Protein AF-A0A3D4ZIR3-F1 (afdb_monomer)

Radius of gyration: 22.93 Å; Cα contacts (8 Å, |Δi|>4): 174; chains: 1; bounding box: 47×32×75 Å

Nearest PDB structures (foldseek):
  8b4h-assembly1_A  TM=6.926E-01  e=8.843E-07  Geobacillus stearothermophilus
  6voy-assembly1_D  TM=5.384E-01  e=8.248E-02  Saccharolobus solfataricus P2
  8fnp-assembly1_G  TM=4.958E-01  e=1.080E-01  Homo sapiens
  3oyj-assembly1_A-2  TM=5.804E-01  e=3.170E-01  Human spumaretrovirus
  4bac-assembly1_A-2  TM=4.339E-01  e=3.170E-01  Human spumaretrovirus

Secondary structure (DSSP, 8-state):
-HHHHHHHHHHTSB-SEEEE-S-TTTEEE--SSS-PEEPHHHHHHHHHHT-EEEEPPTT-HHHHHHHHHHHHHIIIIIIHHHTTS--SSHHHHHHHHHHHHHHHHSSBPSS-TT-BHHHHIIIIIGGGSBPPPSSPPPPPP----PPPTTSEEE-TTT--EEE--GGGSPPPP---

Foldseek 3Di:
DVVVLVVCVVLQFADQEDEDECDCQFFVDDDPPFDTDGDVQNVLQCVQFVHHYGYDDPPPVPVVVVVVVVVVCCCVQQVVVCVVDDDPDPVVVVVSSVVSVVVQQQQADPVGNVDGNVRCCVVPPSVVGHHGDPDRDDDDDDDDFQQDPVQWTQGPVVRDIDHHPNVSNDDDPPDD

Sequence (176 aa):
ALALKNALDFFRGQTAVVVVDNTKAAILLHTKYEVAQLHSLMEDMSHHYGFTVVAAPPRKPKFKNVVEASVHYSYIDIIAPLRHNQYYSLETLNEGLWEEMGKFNDRPFKEHPEWTRTSLFLQEEAEILRALPDSPYEVRQIAKAQVRKNSHVKCKIDGYYYSVPFHYMREFPANR

Mean predicted aligned error: 9.77 Å

pLDDT: mean 83.22, std 13.87, range [36.06, 96.5]

Solvent-accessible surface area (backbone atoms only — not comparable to full-atom values): 10739 Å² total; per-residue (Å²): 107,69,71,58,51,54,48,33,61,72,68,63,25,39,57,71,62,46,76,39,68,82,41,69,82,44,32,70,44,81,50,100,71,85,60,56,39,55,23,68,71,46,48,54,49,26,65,67,59,64,29,46,81,41,68,54,64,85,94,50,64,76,66,50,52,56,53,52,49,53,53,51,46,46,45,59,60,30,53,48,65,53,72,82,57,89,67,93,46,72,65,59,43,49,54,52,46,52,52,30,42,48,54,55,33,63,40,53,38,91,92,44,67,94,40,23,57,51,56,49,38,63,74,69,46,57,81,74,38,39,73,61,59,96,64,82,89,75,91,79,86,86,71,93,62,70,63,35,98,83,33,34,27,61,41,78,87,83,68,47,75,44,81,48,68,67,87,65,50,74,81,71,81,80,82,126

Structure (mmCIF, N/CA/C/O backbone):
data_AF-A0A3D4ZIR3-F1
#
_entry.id   AF-A0A3D4ZIR3-F1
#
loop_
_atom_site.group_PDB
_atom_site.id
_atom_site.type_symbol
_atom_site.label_atom_id
_atom_site.label_alt_id
_atom_site.label_comp_id
_atom_site.label_asym_id
_atom_site.label_entity_id
_atom_site.label_seq_id
_atom_site.pdbx_PDB_ins_code
_atom_site.Cartn_x
_atom_site.Cartn_y
_atom_site.Cartn_z
_atom_site.occupancy
_atom_site.B_iso_or_equiv
_atom_site.auth_seq_id
_atom_site.auth_comp_id
_atom_site.auth_asym_id
_atom_site.auth_atom_id
_atom_site.pdbx_PDB_model_num
ATOM 1 N N . ALA A 1 1 ? 1.993 1.551 -7.510 1.00 68.81 1 ALA A N 1
ATOM 2 C CA . ALA A 1 1 ? 2.511 0.184 -7.704 1.00 68.81 1 ALA A CA 1
ATOM 3 C C . ALA A 1 1 ? 2.956 -0.437 -6.387 1.00 68.81 1 ALA A C 1
ATOM 5 O O . ALA A 1 1 ? 2.211 -1.243 -5.856 1.00 68.81 1 ALA A O 1
ATOM 6 N N . LEU A 1 2 ? 4.085 -0.015 -5.802 1.00 80.19 2 LEU A N 1
ATOM 7 C CA . LEU A 1 2 ? 4.619 -0.648 -4.587 1.00 80.19 2 LEU A CA 1
ATOM 8 C C . LEU A 1 2 ? 3.653 -0.614 -3.388 1.00 80.19 2 LEU A C 1
ATOM 10 O O . LEU A 1 2 ? 3.451 -1.637 -2.751 1.00 80.19 2 LEU A O 1
ATOM 14 N N . ALA A 1 3 ? 2.991 0.520 -3.137 1.00 84.44 3 ALA A N 1
ATOM 15 C CA . ALA A 1 3 ? 1.990 0.618 -2.070 1.00 84.44 3 ALA A CA 1
ATOM 16 C C . ALA A 1 3 ? 0.804 -0.345 -2.272 1.00 84.44 3 ALA A C 1
ATOM 18 O O . ALA A 1 3 ? 0.374 -0.990 -1.325 1.00 84.44 3 ALA A O 1
ATOM 19 N N . LEU A 1 4 ? 0.317 -0.485 -3.513 1.00 87.81 4 LEU A N 1
ATOM 20 C CA . LEU A 1 4 ? -0.765 -1.419 -3.843 1.00 87.81 4 LEU A CA 1
ATOM 21 C C . LEU A 1 4 ? -0.314 -2.871 -3.661 1.00 87.81 4 LEU A C 1
ATOM 23 O O . LEU A 1 4 ? -1.031 -3.645 -3.046 1.00 87.81 4 LEU A O 1
ATOM 27 N N . LYS A 1 5 ? 0.888 -3.221 -4.135 1.00 89.19 5 LYS A N 1
ATOM 28 C CA . LYS A 1 5 ? 1.487 -4.540 -3.898 1.00 89.19 5 LYS A CA 1
ATOM 29 C C . LYS A 1 5 ? 1.540 -4.850 -2.400 1.00 89.19 5 LYS A C 1
ATOM 31 O O . LYS A 1 5 ? 1.046 -5.886 -1.984 1.00 89.19 5 LYS A O 1
ATOM 36 N N . ASN A 1 6 ? 2.094 -3.942 -1.597 1.00 89.94 6 ASN A N 1
ATOM 37 C CA . ASN A 1 6 ? 2.219 -4.149 -0.155 1.00 89.94 6 ASN A CA 1
ATOM 38 C C . ASN A 1 6 ? 0.849 -4.274 0.531 1.00 89.94 6 ASN A C 1
ATOM 40 O O . ASN A 1 6 ? 0.720 -5.044 1.474 1.00 89.94 6 ASN A O 1
ATOM 44 N N . ALA A 1 7 ? -0.170 -3.553 0.052 1.00 91.19 7 ALA A N 1
ATOM 45 C CA . ALA A 1 7 ? -1.536 -3.695 0.547 1.00 91.19 7 ALA A CA 1
ATOM 46 C C . ALA A 1 7 ? -2.123 -5.077 0.215 1.00 91.19 7 ALA A C 1
ATOM 48 O O . ALA A 1 7 ? -2.651 -5.736 1.103 1.00 91.19 7 ALA A O 1
ATOM 49 N N . LEU A 1 8 ? -1.984 -5.547 -1.029 1.00 91.75 8 LEU A N 1
ATOM 50 C CA . LEU A 1 8 ? -2.408 -6.895 -1.426 1.00 91.75 8 LEU A CA 1
ATOM 51 C C . LEU A 1 8 ? -1.690 -7.971 -0.596 1.00 91.75 8 LEU A C 1
ATOM 53 O O . LEU A 1 8 ? -2.333 -8.878 -0.073 1.00 91.75 8 LEU A O 1
ATOM 57 N N . ASP A 1 9 ? -0.375 -7.825 -0.411 1.00 90.94 9 ASP A N 1
ATOM 58 C CA . ASP A 1 9 ? 0.438 -8.719 0.419 1.00 90.94 9 ASP A CA 1
ATOM 59 C C . ASP A 1 9 ? -0.024 -8.707 1.891 1.00 90.94 9 ASP A C 1
ATOM 61 O O . ASP A 1 9 ? -0.059 -9.761 2.526 1.00 90.94 9 ASP A O 1
ATOM 65 N N . PHE A 1 10 ? -0.407 -7.541 2.431 1.00 92.06 10 PHE A N 1
ATOM 66 C CA . PHE A 1 10 ? -0.932 -7.392 3.794 1.00 92.06 10 PHE A CA 1
ATOM 67 C C . PHE A 1 10 ? -2.275 -8.109 3.977 1.00 92.06 10 PHE A C 1
ATOM 69 O O . PHE A 1 10 ? -2.433 -8.872 4.927 1.00 92.06 10 PHE A O 1
ATOM 76 N N . PHE A 1 11 ? -3.211 -7.924 3.043 1.00 92.50 11 PHE A N 1
ATOM 77 C CA . PHE A 1 11 ? -4.522 -8.583 3.078 1.00 92.50 11 PHE A CA 1
ATOM 78 C C . PHE A 1 11 ? -4.484 -10.052 2.633 1.00 92.50 11 PHE A C 1
ATOM 80 O O . PHE A 1 11 ? -5.492 -10.744 2.743 1.00 92.50 11 PHE A O 1
ATOM 87 N N . ARG A 1 12 ? -3.333 -10.540 2.144 1.00 92.00 12 ARG A N 1
ATOM 88 C CA . ARG A 1 12 ? -3.123 -11.916 1.653 1.00 92.00 12 ARG A CA 1
ATOM 89 C C . ARG A 1 12 ? -4.073 -12.326 0.525 1.00 92.00 12 ARG A C 1
ATOM 91 O O . ARG A 1 12 ? -4.333 -13.510 0.330 1.00 92.00 12 ARG A O 1
ATOM 98 N N . GLY A 1 13 ? -4.547 -11.362 -0.255 1.00 92.12 13 GLY A N 1
ATOM 99 C CA . GLY A 1 13 ? -5.507 -11.619 -1.315 1.00 92.12 13 GLY A CA 1
ATOM 100 C C . GLY A 1 13 ? -5.768 -10.402 -2.191 1.00 92.12 13 GLY A C 1
ATOM 101 O O . GLY A 1 13 ? -5.384 -9.279 -1.863 1.00 92.12 13 GLY A O 1
ATOM 102 N N . GLN A 1 14 ? -6.406 -10.639 -3.335 1.00 91.62 14 GLN A N 1
ATOM 103 C CA . GLN A 1 14 ? -6.753 -9.602 -4.302 1.00 91.62 14 GLN A CA 1
ATOM 104 C C . GLN A 1 14 ? -8.258 -9.485 -4.521 1.00 91.62 14 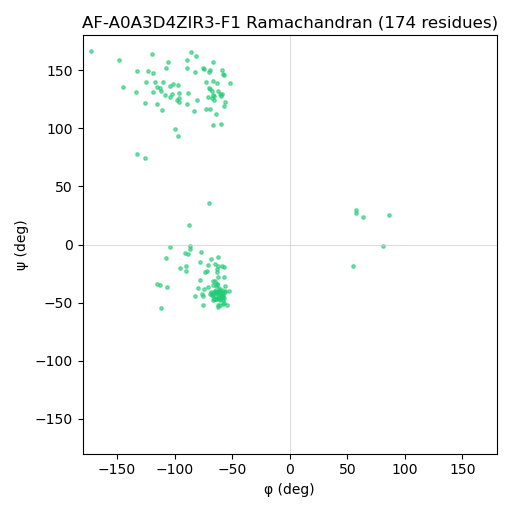GLN A C 1
ATOM 106 O O . GLN A 1 14 ? -9.001 -10.473 -4.503 1.00 91.62 14 GLN A O 1
ATOM 111 N N . THR A 1 15 ? -8.699 -8.260 -4.794 1.00 90.31 15 THR A N 1
ATOM 112 C CA . THR A 1 15 ? -10.087 -7.929 -5.121 1.00 90.31 15 THR A CA 1
ATOM 113 C C . THR A 1 15 ? -10.331 -8.022 -6.626 1.00 90.31 15 THR A C 1
ATOM 115 O O . THR A 1 15 ? -9.413 -7.942 -7.433 1.00 90.31 15 THR A O 1
ATOM 118 N N . ALA A 1 16 ? -11.584 -8.177 -7.054 1.00 88.56 16 ALA A N 1
ATOM 119 C CA . ALA A 1 16 ? -11.904 -8.171 -8.486 1.00 88.56 16 ALA A CA 1
ATOM 120 C C . ALA A 1 16 ? -11.663 -6.798 -9.143 1.00 88.56 16 ALA A C 1
ATOM 122 O O . ALA A 1 16 ? -11.341 -6.718 -10.330 1.00 88.56 16 ALA A O 1
ATOM 123 N N . VAL A 1 17 ? -11.842 -5.723 -8.371 1.00 87.56 17 VAL A N 1
ATOM 124 C CA . VAL A 1 17 ? -11.754 -4.340 -8.838 1.00 87.56 17 VAL A CA 1
ATOM 125 C C . VAL A 1 17 ? -10.910 -3.526 -7.865 1.00 87.56 17 VAL A C 1
ATOM 127 O O . VAL A 1 17 ? -11.146 -3.546 -6.657 1.00 87.56 17 VAL A O 1
ATOM 130 N N . VAL A 1 18 ? -9.959 -2.773 -8.410 1.00 86.75 18 VAL A N 1
ATOM 131 C CA . VAL A 1 18 ? -9.186 -1.760 -7.693 1.00 86.75 18 VAL A CA 1
ATOM 132 C C . VAL A 1 18 ? -9.604 -0.398 -8.221 1.00 86.75 18 VAL A C 1
ATOM 134 O O . VAL A 1 18 ? -9.405 -0.076 -9.394 1.00 86.75 18 VAL A O 1
ATOM 137 N N . VAL A 1 19 ? -10.196 0.412 -7.349 1.00 80.81 19 VAL A N 1
ATOM 138 C CA . VAL A 1 19 ? -10.548 1.790 -7.683 1.00 80.81 19 VAL A CA 1
ATOM 139 C C . VAL A 1 19 ? -9.361 2.682 -7.353 1.00 80.81 19 VAL A C 1
ATOM 141 O O . VAL A 1 19 ? -8.913 2.731 -6.210 1.00 80.81 19 VAL A O 1
ATOM 144 N N . VAL A 1 20 ? -8.848 3.389 -8.352 1.00 77.88 20 VAL A N 1
ATOM 145 C CA . VAL A 1 20 ? -7.744 4.336 -8.183 1.00 77.88 20 VAL A CA 1
ATOM 146 C C . VAL A 1 20 ? -8.253 5.758 -8.354 1.00 77.88 20 VAL A C 1
ATOM 148 O O . VAL A 1 20 ? -9.067 6.047 -9.235 1.00 77.88 20 VAL A O 1
ATOM 151 N N . ASP A 1 21 ? -7.763 6.664 -7.512 1.00 72.25 21 ASP A N 1
ATOM 152 C CA . ASP A 1 21 ? -7.944 8.090 -7.759 1.00 72.25 21 ASP A CA 1
ATOM 153 C C . ASP A 1 21 ? -7.157 8.499 -9.015 1.00 72.25 21 ASP A C 1
ATOM 155 O O . ASP A 1 21 ? -6.179 7.840 -9.383 1.00 72.25 21 ASP A O 1
ATOM 159 N N . ASN A 1 22 ? -7.561 9.599 -9.653 1.00 67.56 22 ASN A N 1
ATOM 160 C CA . ASN A 1 22 ? -7.124 10.086 -10.972 1.00 67.56 22 ASN A CA 1
ATOM 161 C C . ASN A 1 22 ? -5.675 10.619 -11.001 1.00 67.56 22 ASN A C 1
ATOM 163 O O . ASN A 1 22 ? -5.336 11.586 -11.686 1.00 67.56 22 ASN A O 1
ATOM 167 N N . THR A 1 23 ? -4.797 9.993 -10.224 1.00 68.81 23 THR A N 1
ATOM 168 C CA . THR A 1 23 ? -3.369 10.263 -10.160 1.00 68.81 23 THR A CA 1
ATOM 169 C C . THR A 1 23 ? -2.686 9.833 -11.450 1.00 68.81 23 THR A C 1
ATOM 171 O O . THR A 1 23 ? -2.849 8.709 -11.926 1.00 68.81 23 THR A O 1
ATOM 174 N N . LYS A 1 24 ? -1.820 10.709 -11.975 1.00 68.12 24 LYS A N 1
ATOM 175 C CA . LYS A 1 24 ? -1.038 10.455 -13.199 1.00 68.12 24 LYS A CA 1
ATOM 176 C C . LYS A 1 24 ? -0.135 9.217 -13.126 1.00 68.12 24 LYS A C 1
ATOM 178 O O . LYS A 1 24 ? 0.294 8.709 -14.155 1.00 68.12 24 LYS A O 1
ATOM 183 N N . ALA A 1 25 ? 0.155 8.739 -11.916 1.00 63.97 25 ALA A N 1
ATOM 184 C CA . ALA A 1 25 ? 0.915 7.516 -11.676 1.00 63.97 25 ALA A CA 1
ATOM 185 C C . ALA A 1 25 ? 0.130 6.233 -12.015 1.00 63.97 25 ALA A C 1
ATOM 187 O O . ALA A 1 25 ? 0.741 5.194 -12.251 1.00 63.97 25 ALA A O 1
ATOM 188 N N . ALA A 1 26 ? -1.203 6.293 -12.018 1.00 62.78 26 ALA A N 1
ATOM 189 C CA . ALA A 1 26 ? -2.081 5.170 -12.337 1.00 62.78 26 ALA A CA 1
ATOM 190 C C . ALA A 1 26 ? -2.849 5.395 -13.646 1.00 62.78 26 ALA A C 1
ATOM 192 O O . ALA A 1 26 ? -3.056 4.446 -14.399 1.00 62.78 26 ALA A O 1
ATOM 193 N N . ILE A 1 27 ? -3.236 6.642 -13.934 1.00 66.38 27 ILE A N 1
ATOM 194 C CA . ILE A 1 27 ? -4.091 7.000 -15.067 1.00 66.38 27 ILE A CA 1
ATOM 195 C C . ILE A 1 27 ? -3.416 8.069 -15.928 1.00 66.38 27 ILE A C 1
ATOM 197 O O . ILE A 1 27 ? -3.114 9.164 -15.461 1.00 66.38 27 ILE A O 1
ATOM 201 N N . LEU A 1 28 ? -3.205 7.763 -17.207 1.00 64.69 28 LEU A N 1
ATOM 202 C CA . LEU A 1 28 ? -2.603 8.670 -18.184 1.00 64.69 28 LEU A CA 1
ATOM 203 C C . LEU A 1 28 ? -3.622 9.650 -18.771 1.00 64.69 28 LEU A C 1
ATOM 205 O O . LEU A 1 28 ? -3.333 10.840 -18.887 1.00 64.69 28 LEU A O 1
ATOM 209 N N . LEU A 1 29 ? -4.812 9.163 -19.131 1.00 60.81 29 LEU A N 1
ATOM 210 C CA . LEU A 1 29 ? -5.864 9.951 -19.775 1.00 60.81 29 LEU A CA 1
ATOM 211 C C . LEU A 1 29 ? -7.246 9.493 -19.311 1.00 60.81 29 LEU A C 1
ATOM 213 O O . LEU A 1 29 ? -7.547 8.302 -19.305 1.00 60.81 29 LEU A O 1
ATOM 217 N N . HIS A 1 30 ? -8.110 10.462 -19.011 1.00 56.03 30 HIS A N 1
ATOM 218 C CA . HIS A 1 30 ? -9.543 10.237 -18.859 1.00 56.03 30 HIS A CA 1
ATOM 219 C C . HIS A 1 30 ? -10.250 10.579 -20.157 1.00 56.03 30 HIS A C 1
ATOM 221 O O . HIS A 1 30 ? -10.191 11.721 -20.616 1.00 56.03 30 HIS A O 1
ATOM 227 N N . THR A 1 31 ? -10.970 9.620 -20.725 1.00 54.69 31 THR A N 1
ATOM 228 C CA . THR A 1 31 ? -11.983 9.931 -21.729 1.00 54.69 31 THR A CA 1
ATOM 229 C C . THR A 1 31 ? -13.319 10.194 -21.035 1.00 54.69 31 THR A C 1
ATOM 231 O O . THR A 1 31 ? -13.594 9.690 -19.948 1.00 54.69 31 THR A O 1
ATOM 234 N N . LYS A 1 32 ? -14.171 11.015 -21.662 1.00 45.34 32 LYS A N 1
ATOM 235 C CA . LYS A 1 32 ? -15.535 11.320 -21.185 1.00 45.34 32 LYS A CA 1
ATOM 236 C C . LYS A 1 32 ? -16.435 10.065 -21.133 1.00 45.34 32 LYS A C 1
ATOM 238 O O . LYS A 1 32 ? -17.520 10.127 -20.567 1.00 45.34 32 LYS A O 1
ATOM 243 N N . TYR A 1 33 ? -15.957 8.959 -21.709 1.00 48.44 33 TYR A N 1
ATOM 244 C CA . TYR A 1 33 ? -16.616 7.668 -21.864 1.00 48.44 33 TYR A CA 1
ATOM 245 C C . TYR A 1 33 ? -15.721 6.561 -21.277 1.00 48.44 33 TYR A C 1
ATOM 247 O O . TYR A 1 33 ? -15.052 5.842 -22.006 1.00 48.44 33 TYR A O 1
ATOM 255 N N . GLU A 1 34 ? -15.679 6.513 -19.943 1.00 53.53 34 GLU A N 1
ATOM 256 C CA . GLU A 1 34 ? -15.374 5.378 -19.043 1.00 53.53 34 GLU A CA 1
ATOM 257 C C . GLU A 1 34 ? -14.069 4.567 -19.175 1.00 53.53 34 GLU A C 1
ATOM 259 O O . GLU A 1 34 ? -13.663 3.963 -18.184 1.00 53.53 34 GLU A O 1
ATOM 264 N N . VAL A 1 35 ? -13.336 4.599 -20.288 1.00 53.97 35 VAL A N 1
ATOM 265 C CA . VAL A 1 35 ? -12.061 3.880 -20.410 1.00 53.97 35 VAL A CA 1
ATOM 266 C C . VAL A 1 35 ? -10.920 4.852 -20.132 1.00 53.97 35 VAL A C 1
ATOM 268 O O . VAL A 1 35 ? -10.465 5.605 -21.002 1.00 53.97 35 VAL A O 1
ATOM 271 N N . ALA A 1 36 ? -10.492 4.884 -18.871 1.00 61.50 36 ALA A N 1
ATOM 272 C CA . ALA A 1 36 ? -9.254 5.540 -18.483 1.00 61.50 36 ALA A CA 1
ATOM 273 C C . ALA A 1 36 ? -8.075 4.780 -19.106 1.00 61.50 36 ALA A C 1
ATOM 275 O O . ALA A 1 36 ? -7.965 3.567 -18.944 1.00 61.50 36 ALA A O 1
ATOM 276 N N . GLN A 1 37 ? -7.188 5.480 -19.813 1.00 70.38 37 GLN A N 1
ATOM 277 C CA . GLN A 1 37 ? -5.932 4.869 -20.242 1.00 70.38 37 GLN A CA 1
ATOM 278 C C . GLN A 1 37 ? -5.045 4.721 -19.016 1.00 7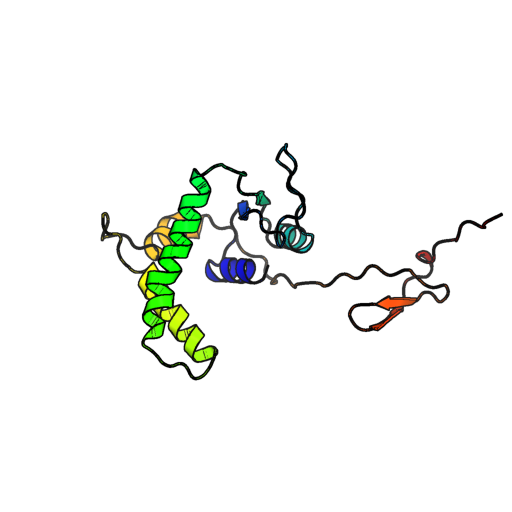0.38 37 GLN A C 1
ATOM 280 O O . GLN A 1 37 ? -4.676 5.719 -18.388 1.00 70.38 37 GLN A O 1
ATOM 285 N N . LEU A 1 38 ? -4.727 3.481 -18.667 1.00 75.69 38 LEU A N 1
ATOM 286 C CA . LEU A 1 38 ? -3.868 3.179 -17.537 1.00 75.69 38 LEU A CA 1
ATOM 287 C C . LEU A 1 38 ? -2.414 3.486 -17.880 1.00 75.69 38 LEU A C 1
ATOM 289 O O . LEU A 1 38 ? -1.977 3.408 -19.027 1.00 75.69 38 LEU A O 1
ATOM 293 N N . HIS A 1 39 ? -1.647 3.834 -16.856 1.00 82.81 39 HIS A N 1
ATOM 294 C CA . HIS A 1 39 ? -0.199 3.787 -16.955 1.00 82.81 39 HIS A CA 1
ATOM 295 C C . HIS A 1 39 ? 0.233 2.328 -17.175 1.00 82.81 39 HIS A C 1
ATOM 297 O O . HIS A 1 39 ? -0.291 1.445 -16.500 1.00 82.81 39 HIS A O 1
ATOM 303 N N . SER A 1 40 ? 1.209 2.068 -18.052 1.00 80.62 40 SER A N 1
ATOM 304 C CA . SER A 1 40 ? 1.623 0.698 -18.422 1.00 80.62 40 SER A CA 1
ATOM 305 C C . SER A 1 40 ? 1.954 -0.174 -17.208 1.00 80.62 40 SER A C 1
ATOM 307 O O . SER A 1 40 ? 1.547 -1.319 -17.122 1.00 80.62 40 SER A O 1
ATOM 309 N N . LEU A 1 41 ? 2.614 0.412 -16.207 1.00 83.56 41 LEU A N 1
ATOM 310 C CA . LEU A 1 41 ? 2.884 -0.242 -14.923 1.00 83.56 41 LEU A CA 1
ATOM 311 C C . LEU A 1 41 ? 1.614 -0.743 -14.209 1.00 83.56 41 LEU A C 1
ATOM 313 O O . LEU A 1 41 ? 1.627 -1.801 -13.593 1.00 83.56 41 LEU A O 1
ATOM 317 N N . MET A 1 42 ? 0.536 0.043 -14.235 1.00 85.38 42 MET A N 1
ATOM 318 C CA . MET A 1 42 ? -0.731 -0.304 -13.592 1.00 85.38 42 MET A CA 1
ATOM 319 C C . MET A 1 42 ? -1.481 -1.371 -14.395 1.00 85.38 42 MET A C 1
ATOM 321 O O . MET A 1 42 ? -2.053 -2.282 -13.806 1.00 85.38 42 MET A O 1
ATOM 325 N N . GLU A 1 43 ? -1.430 -1.279 -15.724 1.00 87.00 43 GLU A N 1
ATOM 326 C CA . GLU A 1 43 ? -1.954 -2.301 -16.633 1.00 87.00 43 GLU A CA 1
ATOM 327 C C . GLU A 1 43 ? -1.247 -3.650 -16.416 1.00 87.00 43 GLU A C 1
ATOM 329 O O . GLU A 1 43 ? -1.903 -4.646 -16.115 1.00 87.00 43 GLU A O 1
ATOM 334 N N . ASP A 1 44 ? 0.088 -3.672 -16.434 1.00 88.25 44 ASP A N 1
ATOM 335 C CA . ASP A 1 44 ? 0.888 -4.875 -16.184 1.00 88.25 44 ASP A CA 1
ATOM 336 C C . ASP A 1 44 ? 0.599 -5.493 -14.804 1.00 88.25 44 ASP A C 1
ATOM 338 O O . ASP A 1 44 ? 0.441 -6.708 -14.686 1.00 88.25 44 ASP A O 1
ATOM 342 N N . MET A 1 45 ? 0.492 -4.668 -13.754 1.00 89.06 45 MET A N 1
ATOM 343 C CA . MET A 1 45 ? 0.115 -5.141 -12.416 1.00 89.06 45 MET A CA 1
ATOM 344 C C . MET A 1 45 ? -1.288 -5.751 -12.392 1.00 89.06 45 MET A C 1
ATOM 346 O O . MET A 1 45 ? -1.492 -6.777 -11.747 1.00 89.06 45 MET A O 1
ATOM 350 N N . SER A 1 46 ? -2.245 -5.123 -13.077 1.00 89.81 46 SER A N 1
ATOM 351 C CA . SER A 1 46 ? -3.628 -5.598 -13.143 1.00 89.81 46 SER A CA 1
ATOM 352 C C . SER A 1 46 ? -3.717 -6.978 -13.798 1.00 89.81 46 SER A C 1
ATOM 354 O O . SER A 1 46 ? -4.383 -7.866 -13.270 1.00 89.81 46 SER A O 1
ATOM 356 N N . HIS A 1 47 ? -2.940 -7.209 -14.862 1.00 90.00 47 HIS A N 1
ATOM 357 C CA . HIS A 1 47 ? -2.818 -8.517 -15.502 1.00 90.00 47 HIS A CA 1
ATOM 358 C C . HIS A 1 47 ? -2.114 -9.550 -14.618 1.00 90.00 47 HIS A C 1
ATOM 360 O O . HIS A 1 47 ? -2.558 -10.693 -14.568 1.00 90.00 47 HIS A O 1
ATOM 366 N N . HIS A 1 48 ? -1.042 -9.164 -13.917 1.00 90.62 48 HIS A N 1
ATOM 367 C CA . HIS A 1 48 ? -0.302 -10.074 -13.034 1.00 90.62 48 HIS A CA 1
ATOM 368 C C . HIS A 1 48 ? -1.161 -10.584 -11.878 1.00 90.62 48 HIS A C 1
ATOM 370 O O . HIS A 1 48 ? -1.176 -11.778 -11.604 1.00 90.62 48 HIS A O 1
ATOM 376 N N . TYR A 1 49 ? -1.878 -9.685 -11.204 1.00 90.38 49 TYR A N 1
ATOM 377 C CA . TYR A 1 49 ? -2.673 -10.029 -10.022 1.00 90.38 49 TYR A CA 1
ATOM 378 C C . TYR A 1 49 ? -4.114 -10.447 -10.343 1.00 90.38 49 TYR A C 1
ATOM 380 O O . TYR A 1 49 ? -4.735 -11.105 -9.516 1.00 90.38 49 TYR A O 1
ATOM 388 N N . GLY A 1 50 ? -4.641 -10.115 -11.527 1.00 89.12 50 GLY A N 1
ATOM 389 C CA . GLY A 1 50 ? -5.978 -10.529 -11.968 1.00 89.12 50 GLY A CA 1
ATOM 390 C C . GLY A 1 50 ? -7.127 -9.611 -11.529 1.00 89.12 50 GLY A C 1
ATOM 391 O O . GLY A 1 50 ? -8.276 -10.066 -11.445 1.00 89.12 50 GLY A O 1
ATOM 392 N N . PHE A 1 51 ? -6.845 -8.327 -11.281 1.00 90.25 51 PHE A N 1
ATOM 393 C CA . PHE A 1 51 ? -7.855 -7.314 -10.954 1.00 90.25 51 PHE A CA 1
ATOM 394 C C . PHE A 1 51 ? -8.112 -6.365 -12.124 1.00 90.25 51 PHE A C 1
ATOM 396 O O . PHE A 1 51 ? -7.260 -6.150 -12.978 1.00 90.25 51 PHE A O 1
ATOM 403 N N . THR A 1 52 ? -9.285 -5.735 -12.141 1.00 88.38 52 THR A N 1
ATOM 404 C CA . THR A 1 52 ? -9.592 -4.634 -13.068 1.00 88.38 52 THR A CA 1
ATOM 405 C C . THR A 1 52 ? -9.372 -3.293 -12.382 1.00 88.38 52 THR A C 1
ATOM 407 O O . THR A 1 52 ? -9.783 -3.106 -11.238 1.00 88.38 52 THR A O 1
ATOM 410 N N . VAL A 1 53 ? -8.755 -2.337 -13.076 1.00 84.56 53 VAL A N 1
ATOM 411 C CA . VAL A 1 53 ? -8.560 -0.981 -12.546 1.00 84.56 53 VAL A CA 1
ATOM 412 C C . VAL A 1 53 ? -9.658 -0.064 -13.045 1.00 84.56 53 VAL A C 1
ATOM 414 O O . VAL A 1 53 ? -9.872 0.069 -14.248 1.00 84.56 53 VAL A O 1
ATOM 417 N N . VAL A 1 54 ? -10.328 0.603 -12.111 1.00 82.00 54 VAL A N 1
ATOM 418 C CA . VAL A 1 54 ? -11.373 1.580 -12.413 1.00 82.00 54 VAL A CA 1
ATOM 419 C C . VAL A 1 54 ? -10.954 2.939 -11.873 1.00 82.00 54 VAL A C 1
ATOM 421 O O . VAL A 1 54 ? -10.548 3.079 -10.722 1.00 82.00 54 VAL A O 1
ATOM 424 N N . ALA A 1 55 ? -11.063 3.959 -12.715 1.00 76.12 55 ALA A N 1
ATOM 425 C CA . ALA A 1 55 ? -10.876 5.336 -12.293 1.00 76.12 55 ALA A CA 1
ATOM 426 C C . ALA A 1 55 ? -12.033 5.806 -11.407 1.00 76.12 55 ALA A C 1
ATOM 428 O O . ALA A 1 55 ? -13.203 5.632 -11.763 1.00 76.12 55 ALA A O 1
ATOM 429 N N . ALA A 1 56 ? -11.722 6.483 -10.303 1.00 70.75 56 ALA A N 1
ATOM 430 C CA . ALA A 1 56 ? -12.737 7.167 -9.518 1.00 70.75 56 ALA A CA 1
ATOM 431 C C . ALA A 1 56 ? -13.454 8.227 -10.390 1.00 70.75 56 ALA A C 1
ATOM 433 O O . ALA A 1 56 ? -12.799 9.069 -11.022 1.00 70.75 56 ALA A O 1
ATOM 434 N N . PRO A 1 57 ? -14.801 8.222 -10.453 1.00 64.94 57 PRO A N 1
ATOM 435 C CA . PRO A 1 57 ? -15.521 9.113 -11.347 1.00 64.94 57 PRO A CA 1
ATOM 436 C C . PRO A 1 57 ? -15.237 10.588 -11.014 1.00 64.94 57 PRO A C 1
ATOM 438 O O . PRO A 1 57 ? -15.397 11.003 -9.858 1.00 64.94 57 PRO A O 1
ATOM 441 N N . PRO A 1 58 ? -14.865 11.417 -12.009 1.00 59.72 58 PRO A N 1
ATOM 442 C CA . PRO A 1 58 ? -14.604 12.827 -11.770 1.00 59.72 58 PRO A CA 1
ATOM 443 C C . PRO A 1 58 ? -15.880 13.512 -11.271 1.00 59.72 58 PRO A C 1
ATOM 445 O O . PRO A 1 58 ? -16.952 13.366 -11.856 1.00 59.72 58 PRO A O 1
ATOM 448 N N . ARG A 1 59 ? -15.755 14.294 -10.191 1.00 58.69 59 ARG A N 1
ATOM 449 C CA . ARG A 1 59 ? -16.841 15.104 -9.604 1.00 58.69 59 ARG A CA 1
ATOM 450 C C . ARG A 1 59 ? -18.033 14.306 -9.048 1.00 58.69 59 ARG A C 1
ATOM 452 O O . ARG A 1 59 ? -19.112 14.871 -8.897 1.00 58.69 59 ARG A O 1
ATOM 459 N N . LYS A 1 60 ? -17.855 13.027 -8.687 1.00 60.12 60 LYS A N 1
ATOM 460 C CA . LYS A 1 60 ? -18.826 12.296 -7.852 1.00 60.12 60 LYS A CA 1
ATOM 461 C C . LYS A 1 60 ? -18.341 12.255 -6.391 1.00 60.12 60 LYS A C 1
ATOM 463 O O . LYS A 1 60 ? -17.513 11.412 -6.058 1.00 60.12 60 LYS A O 1
ATOM 468 N N . PRO A 1 61 ? -18.856 13.131 -5.506 1.00 56.81 61 PRO A N 1
ATOM 469 C CA . PRO A 1 61 ? -18.332 13.305 -4.146 1.00 56.81 61 PRO A CA 1
ATOM 470 C C . PRO A 1 61 ? -18.453 12.061 -3.252 1.00 56.81 61 PRO A C 1
ATOM 472 O O . PRO A 1 61 ? -17.662 11.895 -2.332 1.00 56.81 61 PRO A O 1
ATOM 475 N N . LYS A 1 62 ? -19.388 11.143 -3.541 1.00 60.56 62 LYS A N 1
ATOM 476 C CA . LYS A 1 62 ? -19.670 9.982 -2.676 1.00 60.56 62 LYS A CA 1
ATOM 477 C C . LYS A 1 62 ? -18.455 9.078 -2.425 1.00 60.56 62 LYS A C 1
ATOM 479 O O . LYS A 1 62 ? -18.223 8.698 -1.287 1.00 60.56 62 LYS A O 1
ATOM 484 N N . PHE A 1 63 ? -17.676 8.764 -3.460 1.00 59.47 63 PHE A N 1
ATOM 485 C CA . PHE A 1 63 ? -16.492 7.903 -3.318 1.00 59.47 63 PHE A CA 1
ATOM 486 C C . PHE A 1 63 ? -15.295 8.650 -2.730 1.00 59.47 63 PHE A C 1
ATOM 488 O O . PHE A 1 63 ? -14.484 8.072 -2.013 1.00 59.47 63 PHE A O 1
ATOM 495 N N . LYS A 1 64 ? -15.210 9.952 -3.003 1.00 67.06 64 LYS A N 1
ATOM 496 C CA . LYS A 1 64 ? -14.111 10.799 -2.549 1.00 67.06 64 LYS A CA 1
ATOM 497 C C . LYS A 1 64 ? -14.133 11.001 -1.034 1.00 67.06 64 LYS A C 1
ATOM 499 O O . LYS A 1 64 ? -13.092 10.887 -0.400 1.00 67.06 64 LYS A O 1
ATOM 504 N N . ASN A 1 65 ? -15.317 11.191 -0.456 1.00 69.25 65 ASN A N 1
ATOM 505 C CA . ASN A 1 65 ? -15.468 11.422 0.980 1.00 69.25 65 ASN A CA 1
ATOM 506 C C . ASN A 1 65 ? -14.970 10.243 1.831 1.00 69.25 65 ASN A C 1
ATOM 508 O O . ASN A 1 65 ? -14.372 10.466 2.877 1.00 69.25 65 ASN A O 1
ATOM 512 N N . VAL A 1 66 ? -15.190 8.999 1.385 1.00 72.81 66 VAL A N 1
ATOM 513 C CA . VAL A 1 66 ? -14.721 7.804 2.111 1.00 72.81 66 VAL A CA 1
ATOM 514 C C . VAL A 1 66 ? -13.197 7.746 2.104 1.00 72.81 66 VAL A C 1
ATOM 516 O O . VAL A 1 66 ? -12.591 7.601 3.159 1.00 72.81 66 VAL A O 1
ATOM 519 N N . VAL A 1 67 ? -12.573 7.934 0.936 1.00 72.56 67 VAL A N 1
ATOM 520 C CA . VAL A 1 67 ? -11.107 7.929 0.805 1.00 72.56 67 VAL A CA 1
ATOM 521 C C . VAL A 1 67 ? -10.480 9.051 1.633 1.00 72.56 67 VAL A C 1
ATOM 523 O O . VAL A 1 67 ? -9.530 8.807 2.373 1.00 72.56 67 VAL A O 1
ATOM 526 N N . GLU A 1 68 ? -11.019 10.268 1.554 1.00 79.25 68 GLU A N 1
ATOM 527 C CA . GLU A 1 68 ? -10.514 11.412 2.321 1.00 79.25 68 GLU A CA 1
ATOM 528 C C . GLU A 1 68 ? -10.658 11.204 3.830 1.00 79.25 68 GLU A C 1
ATOM 530 O O . GLU A 1 68 ? -9.717 11.483 4.572 1.00 79.25 68 GLU A O 1
ATOM 535 N N . ALA A 1 69 ? -11.791 10.660 4.285 1.00 83.81 69 ALA A N 1
ATOM 536 C CA . ALA A 1 69 ? -11.995 10.326 5.689 1.00 83.81 69 ALA A CA 1
ATOM 537 C C . ALA A 1 69 ? -11.012 9.246 6.159 1.00 83.81 69 ALA A C 1
ATOM 539 O O . ALA A 1 69 ? -10.379 9.413 7.198 1.00 83.81 69 ALA A O 1
ATOM 540 N N . SER A 1 70 ? -10.821 8.172 5.387 1.00 83.06 70 SER A N 1
ATOM 541 C CA . SER A 1 70 ? -9.847 7.123 5.709 1.00 83.06 70 SER A CA 1
ATOM 542 C C . SER A 1 70 ? -8.429 7.677 5.820 1.00 83.06 70 SER A C 1
ATOM 544 O O . SER A 1 70 ? -7.743 7.394 6.797 1.00 83.06 70 SER A O 1
ATOM 546 N N . VAL A 1 71 ? -8.003 8.518 4.871 1.00 85.69 71 VAL A N 1
ATOM 547 C CA . VAL A 1 71 ? -6.692 9.184 4.930 1.00 85.69 71 VAL A CA 1
ATOM 548 C C . VAL A 1 71 ? -6.592 10.061 6.176 1.00 85.69 71 VAL A C 1
ATOM 550 O O . VAL A 1 71 ? -5.602 9.987 6.901 1.00 85.69 71 VAL A O 1
ATOM 553 N N . HIS A 1 72 ? -7.620 10.863 6.454 1.00 90.19 72 HIS A N 1
ATOM 554 C CA . HIS A 1 72 ? -7.670 11.724 7.630 1.00 90.19 72 HIS A CA 1
ATOM 555 C C . HIS A 1 72 ? -7.521 10.934 8.939 1.00 90.19 72 HIS A C 1
ATOM 557 O O . HIS A 1 72 ? -6.708 11.310 9.785 1.00 90.19 72 HIS A O 1
ATOM 563 N N . TYR A 1 73 ? -8.235 9.814 9.083 1.00 90.69 73 TYR A N 1
ATOM 564 C CA . TYR A 1 73 ? -8.115 8.947 10.256 1.00 90.69 73 TYR A CA 1
ATOM 565 C C . TYR A 1 73 ? -6.730 8.312 10.365 1.00 90.69 73 TYR A C 1
ATOM 567 O O . TYR A 1 73 ? -6.159 8.329 11.448 1.00 90.69 73 TYR A O 1
ATOM 575 N N . SER A 1 74 ? -6.122 7.858 9.265 1.00 90.56 74 SER A N 1
ATOM 576 C CA . SER A 1 74 ? -4.742 7.356 9.304 1.00 90.56 74 SER A CA 1
ATOM 577 C C . SER A 1 74 ? -3.755 8.415 9.810 1.00 90.56 74 SER A C 1
ATOM 579 O O . SER A 1 74 ? -2.856 8.110 10.592 1.00 90.56 74 SER A O 1
ATOM 581 N N . TYR A 1 75 ? -3.929 9.684 9.427 1.00 93.56 75 TYR A N 1
ATOM 582 C CA . TYR A 1 75 ? -3.092 10.763 9.958 1.00 93.56 75 TYR A CA 1
ATOM 583 C C . TYR A 1 75 ? -3.287 10.968 11.460 1.00 93.56 75 TYR A C 1
ATOM 585 O O . TYR A 1 75 ? -2.303 11.091 12.186 1.00 93.56 75 TYR A O 1
ATOM 593 N N . I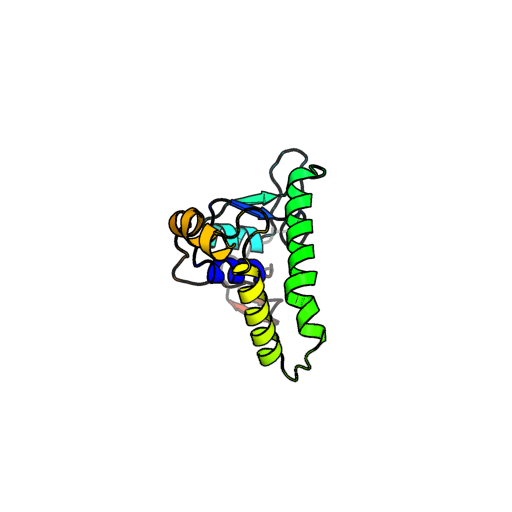LE A 1 76 ? -4.532 11.024 11.930 1.00 94.94 76 ILE A N 1
ATOM 594 C CA . ILE A 1 76 ? -4.832 11.353 13.328 1.00 94.94 76 ILE A CA 1
ATOM 595 C C . ILE A 1 76 ? -4.542 10.187 14.266 1.00 94.94 76 ILE A C 1
ATOM 597 O O . ILE A 1 76 ? -3.978 10.400 15.335 1.00 94.94 76 ILE A O 1
ATOM 601 N N . ASP A 1 77 ? -4.943 8.981 13.890 1.00 94.12 77 ASP A N 1
ATOM 602 C CA . ASP A 1 77 ? -4.951 7.831 14.785 1.00 94.12 77 ASP A CA 1
ATOM 603 C C . ASP A 1 77 ? -3.696 6.967 14.679 1.00 94.12 77 ASP A C 1
ATOM 605 O O . ASP A 1 77 ? -3.420 6.232 15.618 1.00 94.12 77 ASP A O 1
ATOM 609 N N . ILE A 1 78 ? -2.942 7.061 13.576 1.00 94.81 78 ILE A N 1
ATOM 610 C CA . ILE A 1 78 ? -1.715 6.275 13.374 1.00 94.81 78 ILE A CA 1
ATOM 611 C C . ILE A 1 78 ? -0.487 7.181 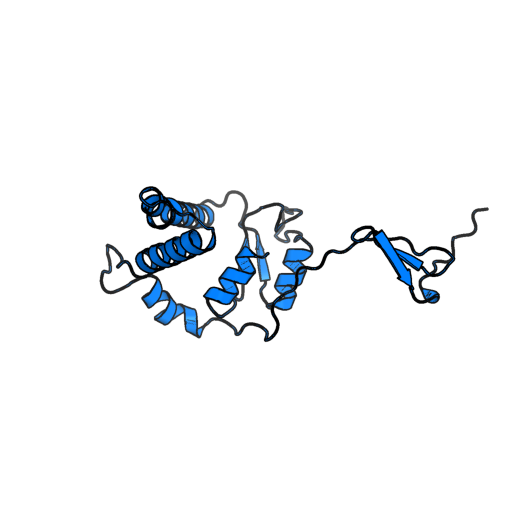13.392 1.00 94.81 78 ILE A C 1
ATOM 613 O O . ILE A 1 78 ? 0.428 6.974 14.179 1.00 94.81 78 ILE A O 1
ATOM 617 N N . ILE A 1 79 ? -0.454 8.218 12.549 1.00 94.88 79 ILE A N 1
ATOM 618 C CA . ILE A 1 79 ? 0.747 9.059 12.408 1.00 94.88 79 ILE A CA 1
ATOM 619 C C . ILE A 1 79 ? 0.898 10.012 13.596 1.00 94.88 79 ILE A C 1
ATOM 621 O O . ILE A 1 79 ? 2.001 10.209 14.103 1.00 94.88 79 ILE A O 1
ATOM 625 N N . ALA A 1 80 ? -0.194 10.628 14.050 1.00 95.62 80 ALA A N 1
ATOM 626 C CA . ALA A 1 80 ? -0.111 11.641 15.088 1.00 95.62 80 ALA A CA 1
ATOM 627 C C . ALA A 1 80 ? 0.448 11.092 16.416 1.00 95.62 80 ALA A C 1
ATOM 629 O O . ALA A 1 80 ? 1.277 11.797 16.991 1.00 95.62 80 ALA A O 1
ATOM 630 N N . PRO A 1 81 ? 0.063 9.910 16.937 1.00 94.69 81 PRO A N 1
ATOM 631 C CA . PRO A 1 81 ? 0.635 9.360 18.171 1.00 94.69 81 PRO A CA 1
ATOM 632 C C . PRO A 1 81 ? 2.161 9.214 18.135 1.00 94.69 81 PRO A C 1
ATOM 634 O O . PRO A 1 81 ? 2.825 9.521 19.124 1.00 94.69 81 PRO A O 1
ATOM 637 N N . LEU A 1 82 ? 2.727 8.865 16.973 1.00 94.56 82 LEU A N 1
ATOM 638 C CA . LEU A 1 82 ? 4.171 8.677 16.791 1.00 94.56 82 LEU A CA 1
ATOM 639 C C . LEU A 1 82 ? 4.986 9.955 17.028 1.00 94.56 82 LEU A C 1
ATOM 641 O O . LEU A 1 82 ? 6.170 9.868 17.339 1.00 94.56 82 LEU A O 1
ATOM 645 N N . ARG A 1 83 ? 4.372 11.146 16.935 1.00 92.56 83 ARG A N 1
ATOM 646 C CA . ARG A 1 83 ? 5.055 12.440 17.147 1.00 92.56 83 ARG A CA 1
ATOM 647 C C . ARG A 1 83 ? 5.623 12.619 18.557 1.00 92.56 83 ARG A C 1
ATOM 649 O O . ARG A 1 83 ? 6.434 13.514 18.773 1.00 92.56 83 ARG A O 1
ATOM 656 N N . HIS A 1 84 ? 5.143 11.823 19.511 1.00 90.38 84 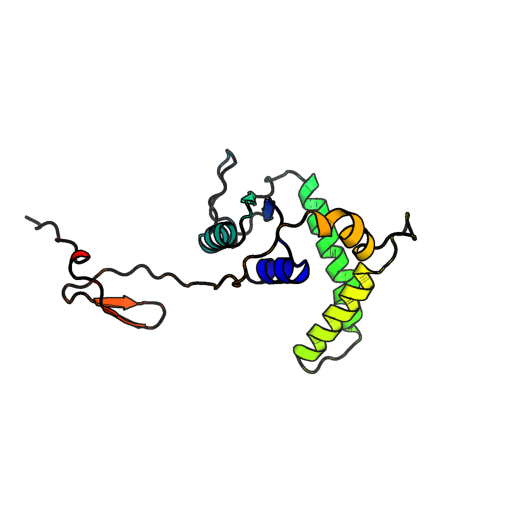HIS A N 1
ATOM 657 C CA . HIS A 1 84 ? 5.580 11.863 20.906 1.00 90.38 84 HIS A CA 1
ATOM 658 C C . HIS A 1 84 ? 6.788 10.961 21.174 1.00 90.38 84 HIS A C 1
ATOM 660 O O . HIS A 1 84 ? 7.372 11.038 22.251 1.00 90.38 84 HIS A O 1
ATOM 666 N N . ASN A 1 85 ? 7.184 10.149 20.192 1.00 90.38 85 ASN A N 1
ATOM 667 C CA . ASN A 1 85 ? 8.323 9.247 20.269 1.00 90.38 85 ASN A CA 1
ATOM 668 C C . ASN A 1 85 ? 9.479 9.765 19.402 1.00 90.38 85 ASN A C 1
ATOM 670 O O . ASN A 1 85 ? 9.276 10.445 18.395 1.00 90.38 85 ASN A O 1
ATOM 674 N N . GLN A 1 86 ? 10.710 9.421 19.781 1.00 92.56 86 GLN A N 1
ATOM 675 C CA . GLN A 1 86 ? 11.892 9.648 18.951 1.00 92.56 86 GLN A CA 1
ATOM 676 C C . GLN A 1 86 ? 12.330 8.327 18.329 1.00 92.56 86 GLN A C 1
ATOM 678 O O . GLN A 1 86 ? 12.551 7.348 19.037 1.00 92.56 86 GLN A O 1
ATOM 683 N N . TYR A 1 87 ? 12.479 8.322 17.009 1.00 94.00 87 TYR A N 1
ATOM 684 C CA . TYR A 1 87 ? 12.948 7.169 16.249 1.00 94.00 87 TYR A CA 1
ATOM 685 C C . TYR A 1 87 ? 14.327 7.473 15.676 1.00 94.00 87 TYR A C 1
ATOM 687 O O . TYR A 1 87 ? 14.541 8.530 15.082 1.00 94.00 87 TYR A O 1
ATOM 695 N N . TYR A 1 88 ? 15.257 6.536 15.842 1.00 94.62 88 TYR A N 1
ATOM 696 C CA . TYR A 1 88 ? 16.642 6.680 15.377 1.00 94.62 88 TYR A CA 1
ATOM 697 C C . TYR A 1 88 ? 16.930 5.860 14.112 1.00 94.62 88 TYR A C 1
ATOM 699 O O . TYR A 1 88 ? 18.033 5.918 13.572 1.00 94.62 88 TYR A O 1
ATOM 707 N N . SER A 1 89 ? 15.944 5.106 13.617 1.00 96.12 89 SER A N 1
ATOM 708 C CA . SER A 1 89 ? 16.031 4.351 12.368 1.00 96.12 89 SER A CA 1
ATOM 709 C C . SER A 1 89 ? 14.668 4.260 11.680 1.00 96.12 89 SER A C 1
ATOM 711 O O . SER A 1 89 ? 13.621 4.393 12.312 1.00 96.12 89 SER A O 1
ATOM 713 N N . LEU A 1 90 ? 14.676 4.003 10.370 1.00 94.69 90 LEU A N 1
ATOM 714 C CA . LEU A 1 90 ? 13.441 3.733 9.625 1.00 94.69 90 LEU A CA 1
ATOM 715 C C . LEU A 1 90 ? 12.764 2.437 10.081 1.00 94.69 90 LEU A C 1
ATOM 717 O O . LEU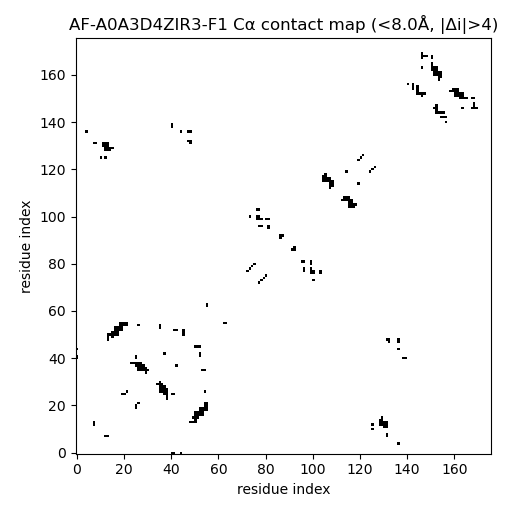 A 1 90 ? 11.546 2.339 10.037 1.00 94.69 90 LEU A O 1
ATOM 721 N N . GLU A 1 91 ? 13.548 1.455 10.517 1.00 96.06 91 GLU A N 1
ATOM 722 C CA . GLU A 1 91 ? 13.047 0.181 11.033 1.00 96.06 91 GLU A CA 1
ATOM 723 C C . GLU A 1 91 ? 12.196 0.390 12.287 1.00 96.06 91 GLU A C 1
ATOM 725 O O . GLU A 1 91 ? 11.019 0.043 12.283 1.00 96.06 91 GLU A O 1
ATOM 730 N N . THR A 1 92 ? 12.737 1.084 13.291 1.00 95.69 92 THR A N 1
ATOM 731 C CA . THR A 1 92 ? 12.009 1.389 14.535 1.00 95.69 92 THR A CA 1
ATOM 732 C C . THR A 1 92 ? 10.782 2.273 14.293 1.00 95.69 92 THR A C 1
ATOM 734 O O . THR A 1 92 ? 9.752 2.106 14.943 1.00 95.69 92 THR A O 1
ATOM 737 N N . LEU A 1 93 ? 10.846 3.191 13.320 1.00 95.75 93 LEU A N 1
ATOM 738 C CA . LEU A 1 93 ? 9.679 3.970 12.901 1.00 95.75 93 LEU A CA 1
ATOM 739 C C . LEU A 1 93 ? 8.600 3.087 12.253 1.00 95.75 93 LEU A C 1
ATOM 741 O O . LEU A 1 93 ? 7.416 3.268 12.532 1.00 95.75 93 LEU A O 1
ATOM 745 N N . ASN A 1 94 ? 8.992 2.141 11.396 1.00 94.94 94 ASN A N 1
ATOM 746 C CA . ASN A 1 94 ? 8.060 1.204 10.770 1.00 94.94 94 ASN A CA 1
ATOM 747 C C . ASN A 1 94 ? 7.402 0.290 11.809 1.00 94.94 94 ASN A C 1
ATOM 749 O O . ASN A 1 94 ? 6.204 0.048 11.714 1.00 94.94 94 ASN A O 1
ATOM 753 N N . GLU A 1 95 ? 8.148 -0.185 12.808 1.00 95.50 95 GLU A N 1
ATOM 754 C CA . GLU A 1 95 ? 7.591 -0.944 13.935 1.00 95.50 95 GLU A CA 1
ATOM 755 C C . GLU A 1 95 ? 6.524 -0.133 14.679 1.00 95.50 95 GLU A C 1
ATOM 757 O O . GLU A 1 95 ? 5.409 -0.618 14.871 1.00 95.50 95 GLU A O 1
ATOM 762 N N . GLY A 1 96 ? 6.818 1.132 15.002 1.00 96.00 96 GLY A N 1
ATOM 763 C CA . GLY A 1 96 ? 5.842 2.033 15.619 1.00 96.00 96 GLY A CA 1
ATOM 764 C C . GLY A 1 96 ? 4.600 2.254 14.747 1.00 96.00 96 GLY A C 1
ATOM 765 O O . GLY A 1 96 ? 3.478 2.236 15.250 1.00 96.00 96 GLY A O 1
ATOM 766 N N . LEU A 1 97 ? 4.775 2.407 13.430 1.00 95.06 97 LEU A N 1
ATOM 767 C CA . LEU A 1 97 ? 3.659 2.498 12.482 1.00 95.06 97 LEU A CA 1
ATOM 768 C C . LEU A 1 97 ? 2.779 1.242 12.508 1.00 95.06 97 LEU A C 1
ATOM 770 O O . LEU A 1 97 ? 1.555 1.371 12.519 1.00 95.06 97 LEU A O 1
ATOM 774 N N . TRP A 1 98 ? 3.376 0.047 12.527 1.00 95.56 98 TRP A N 1
ATOM 775 C CA . TRP A 1 98 ? 2.630 -1.213 12.613 1.00 95.56 98 TRP A CA 1
ATOM 776 C C . TRP A 1 98 ? 1.864 -1.336 13.928 1.00 95.56 98 TRP A C 1
ATOM 778 O O . TRP A 1 98 ? 0.710 -1.763 13.915 1.00 95.56 98 TRP A O 1
ATOM 788 N N . GLU A 1 99 ? 2.470 -0.925 15.041 1.00 96.31 99 GLU A N 1
ATOM 789 C CA . GLU A 1 99 ? 1.827 -0.943 16.354 1.00 96.31 99 GLU A CA 1
ATOM 790 C C . GLU A 1 99 ? 0.592 -0.028 16.388 1.00 96.31 99 GLU A C 1
ATOM 792 O O . GLU A 1 99 ? -0.506 -0.471 16.735 1.00 96.31 99 GLU A O 1
ATOM 797 N N . GLU A 1 100 ? 0.738 1.235 15.979 1.00 96.50 100 GLU A N 1
ATOM 798 C CA . GLU A 1 100 ? -0.375 2.191 15.973 1.00 96.50 100 GLU A CA 1
ATOM 799 C C . GLU A 1 100 ? -1.458 1.812 14.950 1.00 96.50 100 GLU A C 1
ATOM 801 O O . GLU A 1 100 ? -2.652 1.964 15.217 1.00 96.50 100 GLU A O 1
ATOM 806 N N . MET A 1 101 ? -1.074 1.241 13.804 1.00 95.88 101 MET A N 1
ATOM 807 C CA . MET A 1 101 ? -2.029 0.716 12.828 1.00 95.88 101 MET A CA 1
ATOM 808 C C . MET A 1 101 ? -2.816 -0.477 13.393 1.00 95.88 101 MET A C 1
ATOM 810 O O . MET A 1 101 ? -4.030 -0.545 13.198 1.00 95.88 101 MET A O 1
ATOM 814 N N . GLY A 1 102 ? -2.161 -1.384 14.125 1.00 96.12 102 GLY A N 1
ATOM 815 C CA . GLY A 1 102 ? -2.826 -2.476 14.840 1.00 96.12 102 GLY A CA 1
ATOM 816 C C . GLY A 1 102 ? -3.853 -1.945 15.839 1.00 96.12 102 GLY A C 1
ATOM 817 O O . GLY A 1 102 ? -5.032 -2.284 15.753 1.00 96.12 102 GLY A O 1
ATOM 818 N N . LYS A 1 103 ? -3.448 -0.997 16.697 1.00 96.31 103 LYS A N 1
ATOM 819 C CA . LYS A 1 103 ? -4.354 -0.323 17.647 1.00 96.31 103 LYS A CA 1
ATOM 820 C C . LYS A 1 103 ? -5.542 0.341 16.954 1.00 96.31 103 LYS A C 1
ATOM 822 O O . LYS A 1 103 ? -6.652 0.311 17.478 1.00 96.31 103 LYS A O 1
ATOM 827 N N . PHE A 1 104 ? -5.327 0.973 15.802 1.00 95.69 104 PHE A N 1
ATOM 828 C CA . PHE A 1 104 ? -6.396 1.605 15.032 1.00 95.69 104 PHE A CA 1
ATOM 829 C C . PHE A 1 104 ? -7.384 0.587 14.443 1.00 95.69 104 PHE A C 1
ATOM 831 O O . PHE A 1 104 ? -8.601 0.801 14.503 1.00 95.69 104 PHE A O 1
ATOM 838 N N . ASN A 1 105 ? -6.879 -0.519 13.893 1.00 95.25 105 ASN A N 1
ATOM 839 C CA . ASN A 1 105 ? -7.702 -1.566 13.289 1.00 95.25 105 ASN A CA 1
ATOM 840 C C . ASN A 1 105 ? -8.493 -2.364 14.337 1.00 95.25 105 ASN A C 1
ATOM 842 O O . ASN A 1 105 ? -9.665 -2.673 14.108 1.00 95.25 105 ASN A O 1
ATOM 846 N N . ASP A 1 106 ? -7.898 -2.601 15.506 1.00 96.38 106 ASP A N 1
ATOM 847 C CA . ASP A 1 106 ? -8.515 -3.322 16.625 1.00 96.38 106 ASP A CA 1
ATOM 848 C C . ASP A 1 106 ? -9.348 -2.421 17.546 1.00 96.38 106 ASP A C 1
ATOM 850 O O . ASP A 1 106 ? -9.970 -2.894 18.496 1.00 96.38 106 ASP A O 1
ATOM 854 N N . ARG A 1 107 ? -9.409 -1.113 17.271 1.00 95.50 107 ARG A N 1
ATOM 855 C CA . ARG A 1 107 ? -10.264 -0.194 18.023 1.00 95.50 107 ARG A CA 1
ATOM 856 C C . ARG A 1 107 ? -11.745 -0.510 17.755 1.00 95.50 107 ARG A C 1
ATOM 858 O O . ARG A 1 107 ? -12.154 -0.450 16.591 1.00 95.50 107 ARG A O 1
ATOM 865 N N . PRO A 1 108 ? -12.562 -0.737 18.800 1.00 96.19 108 PRO A N 1
ATOM 866 C CA . PRO A 1 108 ? -14.001 -0.928 18.646 1.00 96.19 108 PRO A CA 1
ATOM 867 C C . PRO A 1 108 ? -14.699 0.257 17.973 1.00 96.19 108 PRO A C 1
ATOM 869 O O . PRO A 1 108 ? -14.311 1.419 18.169 1.00 96.19 108 PRO A O 1
ATOM 872 N N . PHE A 1 109 ? -15.750 -0.011 17.198 1.00 93.50 109 PHE A N 1
ATOM 873 C CA . PHE A 1 109 ? -16.592 1.052 16.657 1.00 93.50 109 PHE A CA 1
ATOM 874 C C . PHE A 1 109 ? -17.416 1.720 17.764 1.00 93.50 109 PHE A C 1
ATOM 876 O O . PHE A 1 109 ? -17.807 1.098 18.747 1.00 93.50 109 PHE A O 1
ATOM 883 N N . LYS A 1 110 ? -17.697 3.020 17.601 1.00 90.12 110 LYS A N 1
ATOM 884 C CA . LYS A 1 110 ? -18.432 3.804 18.610 1.00 90.12 110 LYS A CA 1
ATOM 885 C C . LYS A 1 110 ? -19.869 3.321 18.806 1.00 90.12 110 LYS A C 1
ATOM 887 O O . LYS A 1 110 ? -20.353 3.325 19.929 1.00 90.12 110 LYS A O 1
ATOM 892 N N . GLU A 1 111 ? -20.535 2.963 17.712 1.00 91.94 111 GLU A N 1
ATOM 893 C CA . GLU A 1 111 ? -21.937 2.523 17.715 1.00 91.94 111 GLU A CA 1
ATOM 894 C C . GLU A 1 111 ? -22.069 1.003 17.894 1.00 91.94 111 GLU A C 1
ATOM 896 O O . GLU A 1 111 ? -23.089 0.545 18.395 1.00 91.94 111 GLU A O 1
ATOM 901 N N . HIS A 1 112 ? -21.014 0.247 17.562 1.00 92.94 112 HIS A N 1
ATOM 902 C CA . HIS A 1 112 ? -20.956 -1.218 17.628 1.00 92.94 112 HIS A CA 1
ATOM 903 C C . HIS A 1 112 ? -19.655 -1.678 18.309 1.00 92.94 112 HIS A C 1
ATOM 905 O O . HIS A 1 112 ? -18.691 -2.035 17.623 1.00 92.94 112 HIS A O 1
ATOM 911 N N . PRO A 1 113 ? -19.568 -1.618 19.651 1.00 92.50 113 PRO A N 1
ATOM 912 C CA . PRO A 1 113 ? -18.351 -1.956 20.394 1.00 92.50 113 PRO A CA 1
ATOM 913 C C . PRO A 1 113 ? -17.926 -3.429 20.283 1.00 92.50 113 PRO A C 1
ATOM 915 O O . PRO A 1 113 ? -16.795 -3.773 20.617 1.00 92.50 113 PRO A O 1
ATOM 918 N N . GLU A 1 114 ? -18.826 -4.302 19.840 1.00 93.44 114 GLU A N 1
ATOM 919 C CA . GLU A 1 114 ? -18.572 -5.709 19.539 1.00 93.44 114 GLU A CA 1
ATOM 920 C C . GLU A 1 114 ? -17.724 -5.912 18.276 1.00 93.44 114 GLU A C 1
ATOM 922 O O . GLU A 1 114 ? -17.158 -6.988 18.085 1.00 93.44 114 GLU A O 1
ATOM 927 N N . TRP A 1 115 ? -17.618 -4.887 17.426 1.00 95.38 115 TRP A N 1
ATOM 928 C CA . TRP A 1 115 ? -16.921 -4.955 16.150 1.00 95.38 115 TRP A CA 1
ATOM 929 C C . TRP A 1 115 ? -15.722 -4.015 16.096 1.00 95.38 115 TRP A C 1
ATOM 931 O O . TRP A 1 115 ? -15.757 -2.854 16.507 1.00 95.38 115 TRP A O 1
ATOM 941 N N . THR A 1 116 ? -14.660 -4.528 15.493 1.00 96.38 116 THR A N 1
ATOM 942 C CA . THR A 1 116 ? -13.455 -3.808 15.080 1.00 96.38 116 THR A CA 1
ATOM 943 C C . THR A 1 116 ? -13.287 -3.926 13.565 1.00 96.38 116 THR A C 1
ATOM 945 O O . THR A 1 116 ? -13.878 -4.809 12.932 1.00 96.38 116 THR A O 1
ATOM 948 N N . ARG A 1 117 ? -12.441 -3.077 12.967 1.00 93.94 117 ARG A N 1
ATOM 949 C CA . ARG A 1 117 ? -12.124 -3.170 11.529 1.00 93.94 117 ARG A CA 1
ATOM 950 C C . ARG A 1 117 ? -11.527 -4.536 11.197 1.00 93.94 117 ARG A C 1
ATOM 952 O O . ARG A 1 117 ? -11.928 -5.144 10.212 1.00 93.94 117 ARG A O 1
ATOM 959 N N . THR A 1 118 ? -10.632 -5.031 12.053 1.00 95.62 118 THR A N 1
ATOM 960 C CA . THR A 1 118 ? -10.032 -6.364 11.920 1.00 95.62 118 THR A CA 1
ATOM 961 C C . THR A 1 118 ? -11.090 -7.464 11.963 1.00 95.62 118 THR A C 1
ATOM 963 O O . THR A 1 118 ? -11.098 -8.331 11.095 1.00 95.62 118 THR A O 1
ATOM 966 N N . SER A 1 119 ? -12.007 -7.428 12.938 1.00 96.00 119 SER A N 1
ATOM 967 C CA . SER A 1 119 ? -13.032 -8.471 13.080 1.00 96.00 119 SER A CA 1
ATOM 968 C C . SER A 1 119 ? -13.978 -8.522 11.881 1.00 96.00 119 SER A C 1
ATOM 970 O O . SER A 1 119 ? -14.280 -9.605 11.392 1.00 96.00 119 SER A O 1
ATOM 972 N N . LEU A 1 120 ? -14.378 -7.356 11.362 1.00 94.44 120 LEU A N 1
ATOM 973 C CA . LEU A 1 120 ? -15.285 -7.268 10.225 1.00 94.44 120 LEU A CA 1
ATOM 974 C C . LEU A 1 120 ? -14.599 -7.753 8.943 1.00 94.44 120 LEU A C 1
ATOM 976 O O . LEU A 1 120 ? -15.178 -8.537 8.199 1.00 94.44 120 LEU A O 1
ATOM 980 N N . PHE A 1 121 ? -13.333 -7.369 8.735 1.00 94.44 121 PHE A N 1
ATOM 981 C CA . PHE A 1 121 ? -12.528 -7.876 7.624 1.00 94.44 121 PHE A CA 1
ATOM 982 C C . PHE A 1 121 ? -12.434 -9.405 7.653 1.00 94.44 121 PHE A C 1
ATOM 984 O O . PHE A 1 121 ? -12.701 -10.060 6.649 1.00 94.44 121 PHE A O 1
ATOM 991 N N . LEU A 1 122 ? -12.085 -9.985 8.806 1.00 94.88 122 LEU A N 1
ATOM 992 C CA . LEU A 1 122 ? -11.941 -11.435 8.945 1.00 94.88 122 LEU A CA 1
ATOM 993 C C . LEU A 1 122 ? -13.263 -12.181 8.737 1.00 94.88 122 LEU A C 1
ATOM 995 O O . LEU A 1 122 ? -13.247 -13.279 8.191 1.00 94.88 122 LEU A O 1
ATOM 999 N N . GLN A 1 123 ? -14.383 -11.597 9.167 1.00 94.00 123 GLN A N 1
ATOM 1000 C CA . GLN A 1 123 ? -15.699 -12.222 9.076 1.00 94.00 123 GLN A CA 1
ATOM 1001 C C . GLN A 1 123 ? -16.325 -12.113 7.678 1.00 94.00 123 GLN A C 1
ATOM 1003 O O . GLN A 1 123 ? -17.005 -13.042 7.251 1.00 94.00 123 GLN A O 1
ATOM 1008 N N . GLU A 1 124 ? -16.147 -10.987 6.984 1.00 92.06 124 GLU A N 1
ATOM 1009 C CA . GLU A 1 124 ? -16.914 -10.685 5.765 1.00 92.06 124 GLU A CA 1
ATOM 1010 C C . GLU A 1 124 ? -16.059 -10.616 4.496 1.00 92.06 124 GLU A C 1
ATOM 1012 O O . GLU A 1 124 ? -16.526 -10.976 3.415 1.00 92.06 124 GLU A O 1
ATOM 1017 N N . GLU A 1 125 ? -14.814 -10.149 4.600 1.00 92.12 125 GLU A N 1
ATOM 1018 C CA . GLU A 1 125 ? -14.005 -9.787 3.432 1.00 92.12 125 GLU A CA 1
ATOM 1019 C C . GLU A 1 125 ? -12.895 -10.803 3.142 1.00 92.12 125 GLU A C 1
ATOM 1021 O O . GLU A 1 125 ? -12.616 -11.092 1.979 1.00 92.12 125 GLU A O 1
ATOM 1026 N N . ALA A 1 126 ? -12.274 -11.379 4.172 1.00 93.19 126 ALA A N 1
ATOM 1027 C CA . ALA A 1 126 ? -11.111 -12.251 4.020 1.00 93.19 126 ALA A CA 1
ATOM 1028 C C . ALA A 1 126 ? -11.407 -13.493 3.162 1.00 93.19 126 ALA A C 1
ATOM 1030 O O . ALA A 1 126 ? -10.595 -13.863 2.315 1.00 93.19 126 ALA A O 1
ATOM 1031 N N . GLU A 1 127 ? -12.582 -14.107 3.331 1.00 91.94 127 GLU A N 1
ATOM 1032 C CA . GLU A 1 127 ? -12.967 -15.327 2.607 1.00 91.94 127 GLU A CA 1
ATOM 1033 C C . GLU A 1 127 ? -13.314 -15.085 1.130 1.00 91.94 127 GLU A C 1
ATOM 1035 O O . GLU A 1 127 ? -13.208 -15.998 0.310 1.00 91.94 127 GLU A O 1
ATOM 1040 N N . ILE A 1 128 ? -13.714 -13.862 0.766 1.00 92.94 128 ILE A N 1
ATOM 1041 C CA . ILE A 1 128 ? -14.095 -13.512 -0.613 1.00 92.94 128 ILE A CA 1
ATOM 1042 C C . ILE A 1 128 ? -12.915 -12.998 -1.447 1.00 92.94 128 ILE A C 1
ATOM 1044 O O . ILE A 1 128 ? -13.055 -12.792 -2.660 1.00 92.94 128 ILE A O 1
ATOM 1048 N N . LEU A 1 129 ? -11.750 -12.780 -0.829 1.00 93.06 129 LEU A N 1
ATOM 1049 C CA . LEU A 1 129 ? -10.537 -12.414 -1.550 1.00 93.06 129 LEU A CA 1
ATOM 1050 C C . LEU A 1 129 ? -10.072 -13.570 -2.438 1.00 93.06 129 LEU A C 1
ATOM 1052 O O . LEU A 1 129 ? -10.085 -14.737 -2.052 1.00 93.06 129 LEU A O 1
ATOM 1056 N N . ARG A 1 130 ? -9.598 -13.244 -3.644 1.00 92.88 130 ARG A N 1
ATOM 1057 C CA . ARG A 1 130 ? -8.938 -14.250 -4.487 1.00 92.88 130 ARG A CA 1
ATOM 1058 C C . ARG A 1 130 ? -7.487 -14.401 -4.055 1.00 92.88 130 ARG A C 1
ATOM 1060 O O . ARG A 1 130 ? -6.858 -13.422 -3.647 1.00 92.88 130 ARG A O 1
ATOM 1067 N N . ALA A 1 131 ? -6.952 -15.606 -4.207 1.00 92.06 131 ALA A N 1
ATOM 1068 C CA . ALA A 1 131 ? -5.550 -15.884 -3.930 1.00 92.06 131 ALA A CA 1
ATOM 1069 C C . ALA A 1 131 ? -4.620 -14.987 -4.763 1.00 92.06 131 ALA A C 1
ATOM 1071 O O . ALA A 1 131 ? -4.918 -14.645 -5.911 1.00 92.06 131 ALA A O 1
ATOM 1072 N N . LEU A 1 132 ? -3.486 -14.617 -4.169 1.00 92.50 132 LEU A N 1
ATOM 1073 C CA . LEU A 1 132 ? -2.409 -13.947 -4.888 1.00 92.50 132 LEU A CA 1
ATOM 1074 C C . LEU A 1 132 ? -1.646 -14.959 -5.761 1.00 92.50 132 LEU A C 1
ATOM 1076 O O . LEU A 1 132 ? -1.580 -16.134 -5.403 1.00 92.50 132 LEU A O 1
ATOM 1080 N N . PRO A 1 133 ? -1.039 -14.520 -6.876 1.00 91.00 133 PRO A N 1
ATOM 1081 C CA . PRO A 1 133 ? -0.075 -15.333 -7.612 1.00 91.00 133 PRO A CA 1
ATOM 1082 C C . PRO A 1 133 ? 1.122 -15.726 -6.734 1.00 91.00 133 PRO A C 1
ATOM 1084 O O . PRO A 1 133 ? 1.548 -14.944 -5.883 1.00 91.00 133 PRO A O 1
ATOM 1087 N N . ASP A 1 134 ? 1.720 -16.889 -7.006 1.00 88.75 134 ASP A N 1
ATOM 1088 C CA . ASP A 1 134 ? 2.875 -17.404 -6.250 1.00 88.75 134 ASP A CA 1
ATOM 1089 C C . ASP A 1 134 ? 4.113 -16.497 -6.339 1.00 88.75 134 ASP A C 1
ATOM 1091 O O . ASP A 1 134 ? 4.950 -16.472 -5.435 1.00 88.75 134 ASP A O 1
ATOM 1095 N N . SER A 1 135 ? 4.250 -15.748 -7.438 1.00 89.75 135 SER A N 1
ATOM 1096 C CA . SER A 1 135 ? 5.346 -14.806 -7.647 1.00 89.75 135 SER A CA 1
ATOM 1097 C C . SER A 1 135 ? 4.891 -13.356 -7.443 1.00 89.75 135 SER A C 1
ATOM 1099 O O . SER A 1 135 ? 3.833 -12.948 -7.939 1.00 89.75 135 SER A O 1
ATOM 1101 N N . PRO A 1 136 ? 5.684 -12.526 -6.739 1.00 85.19 136 PRO A N 1
ATOM 1102 C CA . PRO A 1 136 ? 5.383 -11.109 -6.610 1.00 85.19 136 PRO A CA 1
ATOM 1103 C C . PRO A 1 136 ? 5.567 -10.397 -7.953 1.00 85.19 136 PRO A C 1
ATOM 1105 O O . PRO A 1 136 ? 6.428 -10.755 -8.754 1.00 85.19 136 PRO A O 1
ATOM 1108 N N . TYR A 1 137 ? 4.797 -9.332 -8.178 1.00 86.56 137 TYR A N 1
ATOM 1109 C CA . TYR A 1 137 ? 5.012 -8.481 -9.341 1.00 86.56 137 TYR A CA 1
ATOM 1110 C C . TYR A 1 137 ? 6.356 -7.749 -9.247 1.00 86.56 137 TYR A C 1
ATOM 1112 O O . TYR A 1 137 ? 6.634 -7.047 -8.268 1.00 86.56 137 TYR A O 1
ATOM 1120 N N . GLU A 1 138 ? 7.155 -7.853 -10.305 1.00 84.69 138 GLU A N 1
ATOM 1121 C CA . GLU A 1 138 ? 8.416 -7.134 -10.452 1.00 84.69 138 GLU A CA 1
ATOM 1122 C C . GLU A 1 138 ? 8.225 -5.883 -11.308 1.00 84.69 138 GLU A C 1
ATOM 1124 O O . GLU A 1 138 ? 7.785 -5.946 -12.458 1.00 84.69 138 GLU A O 1
ATOM 1129 N N . VAL A 1 139 ? 8.602 -4.726 -10.762 1.00 81.00 139 VAL A N 1
ATOM 1130 C CA . VAL A 1 139 ? 8.563 -3.465 -11.507 1.00 81.00 139 VAL A CA 1
ATOM 1131 C C . VAL A 1 139 ? 9.629 -3.494 -12.597 1.00 81.00 139 VAL A C 1
ATOM 1133 O O . VAL A 1 139 ? 10.825 -3.517 -12.311 1.00 81.00 139 VAL A O 1
ATOM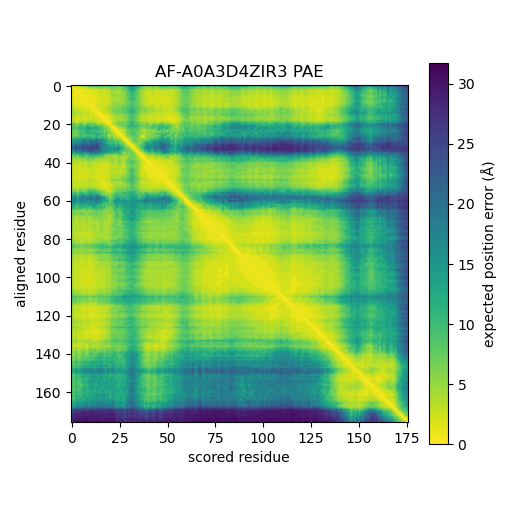 1136 N N . ARG A 1 140 ? 9.195 -3.438 -13.857 1.00 79.62 140 ARG A N 1
ATOM 1137 C CA . ARG A 1 140 ? 10.088 -3.408 -15.019 1.00 79.62 140 ARG A CA 1
ATOM 1138 C C . ARG A 1 140 ? 10.214 -1.992 -15.562 1.00 79.62 140 ARG A C 1
ATOM 1140 O O . ARG A 1 140 ? 9.232 -1.262 -15.680 1.00 79.62 140 ARG A O 1
ATOM 1147 N N . GLN A 1 141 ? 11.434 -1.615 -15.927 1.00 75.69 141 GLN A N 1
ATOM 1148 C CA . GLN A 1 141 ? 11.686 -0.404 -16.700 1.00 75.69 141 GLN A CA 1
ATOM 1149 C C . GLN A 1 141 ? 11.798 -0.776 -18.175 1.00 75.69 141 GLN A C 1
ATOM 1151 O O . GLN A 1 141 ? 12.535 -1.690 -18.538 1.00 75.69 141 GLN A O 1
ATOM 1156 N N . ILE A 1 142 ? 11.067 -0.066 -19.031 1.00 78.50 142 ILE A N 1
ATOM 1157 C CA . ILE A 1 142 ? 11.041 -0.336 -20.468 1.00 78.50 142 ILE A CA 1
ATOM 1158 C C . ILE A 1 142 ? 11.634 0.864 -21.198 1.00 78.50 142 ILE A C 1
ATOM 1160 O O . ILE A 1 142 ? 11.116 1.977 -21.115 1.00 78.50 142 ILE A O 1
ATOM 1164 N N . ALA A 1 143 ? 12.704 0.632 -21.958 1.00 78.31 143 ALA A N 1
ATOM 1165 C CA . ALA A 1 143 ? 13.263 1.618 -22.873 1.00 78.31 143 ALA A CA 1
ATOM 1166 C C . ALA A 1 143 ? 12.973 1.223 -24.319 1.00 78.31 143 ALA A C 1
ATOM 1168 O O 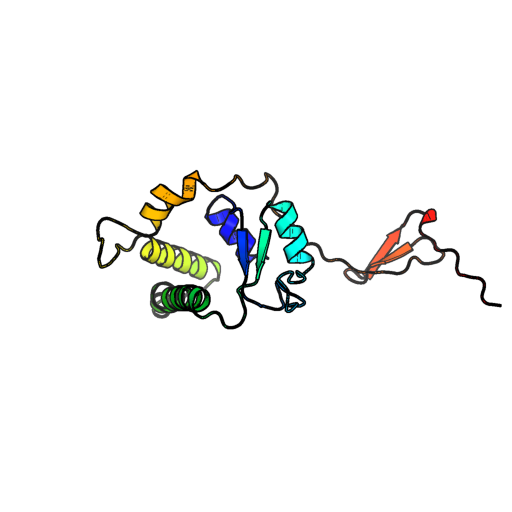. ALA A 1 143 ? 13.302 0.126 -24.762 1.00 78.31 143 ALA A O 1
ATOM 1169 N N . LYS A 1 144 ? 12.412 2.158 -25.088 1.00 82.50 144 LYS A N 1
ATOM 1170 C CA . LYS A 1 144 ? 12.330 2.019 -26.544 1.00 82.50 144 LYS A CA 1
ATOM 1171 C C . LYS A 1 144 ? 13.672 2.421 -27.156 1.00 82.50 144 LYS A C 1
ATOM 1173 O O . LYS A 1 144 ? 14.150 3.536 -26.936 1.00 82.50 144 LYS A O 1
ATOM 1178 N N . ALA A 1 145 ? 14.266 1.521 -27.932 1.00 83.12 145 ALA A N 1
ATOM 1179 C CA . ALA A 1 145 ? 15.524 1.743 -28.634 1.00 83.12 145 ALA A CA 1
ATOM 1180 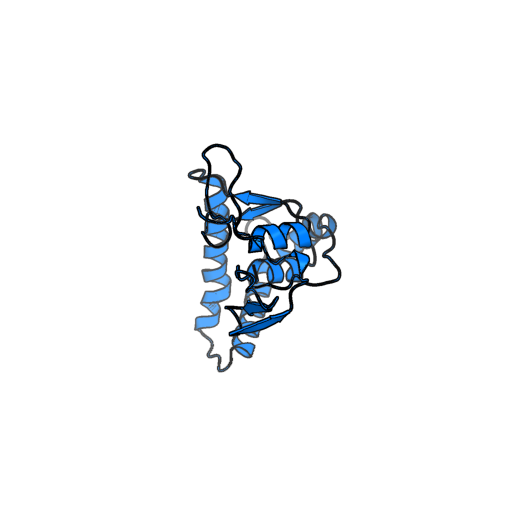C C . ALA A 1 145 ? 15.412 1.288 -30.094 1.00 83.12 145 ALA A C 1
ATOM 1182 O O . ALA A 1 145 ? 14.667 0.366 -30.416 1.00 83.12 145 ALA A O 1
ATOM 1183 N N . GLN A 1 146 ? 16.155 1.948 -30.983 1.00 83.50 146 GLN A N 1
ATOM 1184 C CA . GLN A 1 146 ? 16.245 1.559 -32.388 1.00 83.50 146 GLN A CA 1
ATOM 1185 C C . GLN A 1 146 ? 17.380 0.548 -32.573 1.00 83.50 146 GLN A C 1
ATOM 1187 O O . GLN A 1 146 ? 18.503 0.789 -32.120 1.00 83.50 146 GLN A O 1
ATOM 1192 N N . VAL A 1 147 ? 17.087 -0.562 -33.258 1.00 86.25 147 VAL A N 1
ATOM 1193 C CA . VAL A 1 147 ? 18.086 -1.574 -33.628 1.00 86.25 147 VAL A CA 1
ATOM 1194 C C . VAL A 1 147 ? 19.072 -0.960 -34.615 1.00 86.25 147 VAL A C 1
ATOM 1196 O O . VAL A 1 147 ? 18.681 -0.407 -35.646 1.00 86.25 147 VAL A O 1
ATOM 1199 N N . ARG A 1 148 ? 20.362 -1.019 -34.282 1.00 84.12 148 ARG A N 1
ATOM 1200 C CA . ARG A 1 148 ? 21.439 -0.554 -35.159 1.00 84.12 148 ARG A CA 1
ATOM 1201 C C . ARG A 1 148 ? 21.771 -1.618 -36.206 1.00 84.12 148 ARG A C 1
ATOM 1203 O O . ARG A 1 148 ? 21.485 -2.797 -36.023 1.00 84.12 148 ARG A O 1
ATOM 1210 N N . LYS A 1 149 ? 22.462 -1.211 -37.276 1.00 83.12 149 LYS A N 1
ATOM 1211 C CA . LYS A 1 149 ? 22.903 -2.104 -38.369 1.00 83.12 149 LYS A CA 1
ATOM 1212 C C . LYS A 1 149 ? 23.783 -3.273 -37.911 1.00 83.12 149 LYS A C 1
ATOM 1214 O O . LYS A 1 149 ? 23.912 -4.253 -38.625 1.00 83.12 149 LYS A O 1
ATOM 1219 N N . ASN A 1 150 ? 24.390 -3.180 -36.731 1.00 86.56 150 ASN A N 1
ATOM 1220 C CA . ASN A 1 150 ? 25.177 -4.258 -36.143 1.00 86.56 150 ASN A CA 1
ATOM 1221 C C . ASN A 1 150 ? 24.333 -5.235 -35.303 1.00 86.56 150 ASN A C 1
ATOM 1223 O O . ASN A 1 150 ? 24.911 -5.951 -34.496 1.00 86.56 150 ASN A O 1
ATOM 1227 N N . SER A 1 151 ? 22.998 -5.255 -35.432 1.00 87.62 151 SER A N 1
ATOM 1228 C CA . SER A 1 151 ? 22.095 -6.107 -34.631 1.00 87.62 151 SER A CA 1
ATOM 1229 C C . SER A 1 151 ? 22.208 -5.896 -33.113 1.00 87.62 151 SER A C 1
ATOM 1231 O O . SER A 1 151 ? 21.978 -6.812 -32.330 1.00 87.62 151 SER A O 1
ATOM 1233 N N . HIS A 1 152 ? 22.563 -4.684 -32.677 1.00 88.69 152 HIS A N 1
ATOM 1234 C CA . HIS A 1 152 ? 22.594 -4.319 -31.260 1.00 88.69 152 HIS A CA 1
ATOM 1235 C C . HIS A 1 152 ? 21.706 -3.104 -30.978 1.00 88.69 152 HIS A C 1
ATOM 1237 O O . HIS A 1 152 ? 21.567 -2.198 -31.807 1.00 88.69 152 HIS A O 1
ATOM 1243 N N . VAL A 1 153 ? 21.142 -3.056 -29.774 1.00 89.50 153 VAL A N 1
ATOM 1244 C CA . VAL A 1 153 ? 20.438 -1.891 -29.223 1.00 89.50 153 VAL A CA 1
ATOM 1245 C C . VAL A 1 153 ? 21.191 -1.374 -28.012 1.00 89.50 153 VAL A C 1
ATOM 1247 O O . VAL A 1 153 ? 21.603 -2.155 -27.163 1.00 89.50 153 VAL A O 1
ATOM 1250 N N . LYS A 1 154 ? 21.363 -0.053 -27.919 1.00 88.75 154 LYS A N 1
ATOM 1251 C CA . LYS A 1 154 ? 21.826 0.569 -26.677 1.00 88.75 154 LYS A CA 1
ATOM 1252 C C . LYS A 1 154 ? 20.619 0.763 -25.766 1.00 88.75 154 LYS A C 1
ATOM 1254 O O . LYS A 1 154 ? 19.732 1.551 -26.107 1.00 88.75 154 LYS A O 1
ATOM 1259 N N . CYS A 1 155 ? 20.583 0.073 -24.635 1.00 86.88 155 CYS A N 1
ATOM 1260 C CA . CYS A 1 155 ? 19.588 0.323 -23.607 1.00 86.88 155 CYS A CA 1
ATOM 1261 C C . CYS A 1 155 ? 19.896 1.671 -22.947 1.00 86.88 155 CYS A C 1
ATOM 1263 O O . CYS A 1 155 ? 21.020 1.943 -22.530 1.00 86.88 155 CYS A O 1
ATOM 1265 N N . LYS A 1 156 ? 18.907 2.566 -22.899 1.00 85.38 156 LYS A N 1
ATOM 1266 C CA . LYS A 1 156 ? 19.078 3.888 -22.275 1.00 85.38 156 LYS A CA 1
ATOM 1267 C C . LYS A 1 156 ? 19.006 3.844 -20.747 1.00 85.38 156 LYS A C 1
ATOM 1269 O O . LYS A 1 156 ? 19.385 4.829 -20.130 1.00 85.38 156 LYS A O 1
ATOM 1274 N N . ILE A 1 157 ? 18.502 2.750 -20.175 1.00 85.06 157 ILE A N 1
ATOM 1275 C CA . ILE A 1 157 ? 18.342 2.589 -18.724 1.00 85.06 157 ILE A CA 1
ATOM 1276 C C . ILE A 1 157 ? 19.701 2.325 -18.076 1.00 85.06 157 ILE A C 1
ATOM 1278 O O . ILE A 1 157 ? 20.093 3.037 -17.161 1.00 85.06 157 ILE A O 1
ATOM 1282 N N . ASP A 1 158 ? 20.436 1.344 -18.591 1.00 88.50 158 ASP A N 1
ATOM 1283 C CA . ASP A 1 158 ? 21.716 0.893 -18.030 1.00 88.50 158 ASP A CA 1
ATOM 1284 C C . ASP A 1 158 ? 22.937 1.314 -18.873 1.00 88.50 158 ASP A C 1
ATOM 1286 O O . ASP A 1 158 ? 24.076 1.227 -18.421 1.00 88.50 158 ASP A O 1
ATOM 1290 N N . GLY A 1 159 ? 22.715 1.815 -20.093 1.00 86.31 159 GLY A N 1
ATOM 1291 C CA . GLY A 1 159 ? 23.766 2.271 -20.998 1.00 86.31 159 GLY A CA 1
ATOM 1292 C C . GLY A 1 159 ? 24.475 1.164 -21.786 1.00 86.31 159 GLY A C 1
ATOM 1293 O O . GLY A 1 159 ? 25.330 1.498 -22.614 1.00 86.31 159 GLY A O 1
ATOM 1294 N N . TYR A 1 160 ? 24.118 -0.108 -21.589 1.00 90.38 160 TYR A N 1
ATOM 1295 C CA . TYR A 1 160 ? 24.745 -1.260 -22.236 1.00 90.38 160 TYR A CA 1
ATOM 1296 C C . TYR A 1 160 ? 24.142 -1.581 -23.604 1.00 90.38 160 TYR A C 1
ATOM 1298 O O . TYR A 1 160 ? 23.089 -1.074 -24.003 1.00 90.38 160 TYR A O 1
ATOM 1306 N N . TYR A 1 161 ? 24.857 -2.421 -24.356 1.00 90.12 161 TYR A N 1
ATOM 1307 C CA . TYR A 1 161 ? 24.411 -2.930 -25.645 1.00 90.12 161 TYR A CA 1
ATOM 1308 C C . TYR A 1 161 ? 23.892 -4.354 -25.509 1.00 90.12 161 TYR A C 1
ATOM 1310 O O . TYR A 1 161 ? 24.587 -5.223 -24.994 1.00 90.12 161 TYR A O 1
ATOM 1318 N N . TYR A 1 162 ? 22.700 -4.587 -26.045 1.00 90.06 162 TYR A N 1
ATOM 1319 C CA . TYR A 1 162 ? 22.072 -5.900 -26.101 1.00 90.06 162 TYR A CA 1
ATOM 1320 C C . TYR A 1 162 ? 21.985 -6.352 -27.550 1.00 90.06 162 TYR A C 1
ATOM 1322 O O . TYR A 1 162 ? 21.616 -5.562 -28.426 1.00 90.06 162 TYR A O 1
ATOM 1330 N N . SER A 1 163 ? 22.341 -7.607 -27.808 1.00 90.62 163 SER A N 1
ATOM 1331 C CA . SER A 1 163 ? 22.175 -8.218 -29.123 1.00 90.62 163 SER A CA 1
ATOM 1332 C C . SER A 1 163 ? 20.695 -8.494 -29.372 1.00 90.62 163 SER A C 1
ATOM 1334 O O . SER A 1 163 ? 19.965 -8.920 -28.478 1.00 90.62 163 SER A O 1
ATOM 1336 N N . VAL A 1 164 ? 20.250 -8.247 -30.596 1.00 87.25 164 VAL A N 1
ATOM 1337 C CA . VAL A 1 164 ? 18.869 -8.460 -31.030 1.00 87.25 164 VAL A CA 1
ATOM 1338 C C . VAL A 1 164 ? 18.911 -9.369 -32.254 1.00 87.25 164 VAL A C 1
ATOM 1340 O O . VAL A 1 164 ? 19.797 -9.188 -33.091 1.00 87.25 164 VAL A O 1
ATOM 1343 N N . PRO A 1 165 ? 17.996 -10.343 -32.398 1.00 87.38 165 PRO A N 1
ATOM 1344 C CA . PRO A 1 165 ? 17.959 -11.185 -33.585 1.00 87.38 165 PRO A CA 1
ATOM 1345 C C . PRO A 1 165 ? 17.938 -10.365 -34.882 1.00 87.38 165 PRO A C 1
ATOM 1347 O O . PRO A 1 165 ? 17.234 -9.359 -34.988 1.00 87.38 165 PRO A O 1
ATOM 1350 N N . PHE A 1 166 ? 18.700 -10.818 -35.880 1.00 81.19 166 PHE A N 1
ATOM 1351 C CA . PHE A 1 166 ? 18.975 -10.059 -37.105 1.00 81.19 166 PHE A CA 1
ATOM 1352 C C . PHE A 1 166 ? 17.705 -9.646 -37.875 1.00 81.19 166 PHE A C 1
ATOM 1354 O O . PHE A 1 166 ? 17.698 -8.610 -38.532 1.00 81.19 166 PHE A O 1
ATOM 1361 N N . HIS A 1 167 ? 16.614 -10.409 -37.755 1.00 81.44 167 HIS A N 1
ATOM 1362 C CA . HIS A 1 167 ? 15.334 -10.134 -38.414 1.00 81.44 167 HIS A CA 1
ATOM 1363 C C . HIS A 1 167 ? 14.613 -8.880 -37.884 1.00 81.44 167 HIS A C 1
ATOM 1365 O O . HIS A 1 167 ? 13.677 -8.399 -38.517 1.00 81.44 167 HIS A O 1
ATOM 1371 N N . TYR A 1 168 ? 15.045 -8.322 -36.747 1.00 77.56 168 TYR A N 1
ATOM 1372 C CA . TYR A 1 168 ? 14.557 -7.035 -36.240 1.00 77.56 168 TYR A CA 1
ATOM 1373 C C . TYR A 1 168 ? 15.322 -5.827 -36.801 1.00 77.56 168 TYR A C 1
ATOM 1375 O O . TYR A 1 168 ? 14.954 -4.682 -36.516 1.00 77.56 168 TYR A O 1
ATOM 1383 N N . MET A 1 169 ? 16.375 -6.042 -37.599 1.00 76.31 169 MET A N 1
ATOM 1384 C CA . MET A 1 169 ? 16.946 -4.971 -38.411 1.00 76.31 169 MET A CA 1
ATOM 1385 C C . MET A 1 169 ? 15.908 -4.579 -39.464 1.00 76.31 169 MET A C 1
ATOM 1387 O O . MET A 1 169 ? 15.708 -5.290 -40.442 1.00 76.31 169 MET A O 1
ATOM 1391 N N . ARG A 1 170 ? 15.212 -3.455 -39.255 1.00 63.41 170 ARG A N 1
ATOM 1392 C CA . ARG A 1 170 ? 14.304 -2.916 -40.274 1.00 63.41 170 ARG A CA 1
ATOM 1393 C C . ARG A 1 170 ? 15.096 -2.632 -41.552 1.00 63.41 170 ARG A C 1
ATOM 1395 O O . ARG A 1 170 ? 16.102 -1.922 -41.496 1.00 63.41 170 ARG A O 1
ATOM 1402 N N . GLU A 1 171 ? 14.604 -3.125 -42.687 1.00 52.84 171 GLU A N 1
ATOM 1403 C CA . GLU A 1 171 ? 14.949 -2.559 -43.988 1.00 52.84 171 GLU A CA 1
ATOM 1404 C C . GLU A 1 171 ? 14.567 -1.078 -43.957 1.00 52.84 171 GLU A C 1
ATOM 1406 O O . GLU A 1 171 ? 13.421 -0.705 -43.690 1.00 52.84 171 GLU A O 1
ATOM 1411 N N . PHE A 1 172 ? 15.555 -0.210 -44.144 1.00 50.50 172 PHE A N 1
ATOM 1412 C CA . PHE A 1 172 ? 15.276 1.197 -44.372 1.00 50.50 172 PHE A CA 1
ATOM 1413 C C . PHE A 1 172 ? 14.592 1.296 -45.740 1.00 50.50 172 PHE A C 1
ATOM 1415 O O . PHE A 1 172 ? 15.121 0.711 -46.689 1.00 50.50 172 PHE A O 1
ATOM 1422 N N . PRO A 1 173 ? 13.468 2.024 -45.892 1.00 42.34 173 PRO A N 1
ATOM 1423 C CA . PRO A 1 173 ? 13.025 2.387 -47.226 1.00 42.34 173 PRO A CA 1
ATOM 1424 C C . PRO A 1 173 ? 14.188 3.128 -47.887 1.00 42.34 173 PRO A C 1
ATOM 1426 O O . PRO A 1 173 ? 14.725 4.090 -47.332 1.00 42.34 173 PRO A O 1
ATOM 1429 N N . ALA A 1 174 ? 14.637 2.610 -49.027 1.00 38.88 174 ALA A N 1
ATOM 1430 C CA . ALA A 1 174 ? 15.619 3.275 -49.857 1.00 38.88 174 ALA A CA 1
ATOM 1431 C C . ALA A 1 174 ? 15.024 4.629 -50.263 1.00 38.88 174 ALA A C 1
ATOM 1433 O O . ALA A 1 174 ? 14.115 4.683 -51.090 1.00 38.88 174 ALA A O 1
ATOM 1434 N N . ASN A 1 175 ? 15.485 5.715 -49.641 1.00 39.97 175 ASN A N 1
ATOM 1435 C CA . ASN A 1 175 ? 15.151 7.051 -50.112 1.00 39.97 175 ASN A CA 1
ATOM 1436 C C . ASN A 1 175 ? 15.766 7.217 -51.509 1.00 39.97 175 ASN A C 1
ATOM 1438 O O . ASN A 1 175 ? 16.990 7.204 -51.654 1.00 39.97 175 ASN A O 1
ATOM 1442 N N . ARG A 1 176 ? 14.877 7.300 -52.506 1.00 36.06 176 ARG A N 1
ATOM 1443 C CA . ARG A 1 176 ? 15.094 7.994 -53.779 1.00 36.06 176 ARG A CA 1
ATOM 1444 C C . ARG A 1 176 ? 15.226 9.492 -53.538 1.00 36.06 176 ARG A C 1
ATOM 1446 O O . ARG A 1 176 ? 14.574 9.979 -52.586 1.00 36.06 176 ARG A O 1
#